Protein AF-A0AB39VD12-F1 (afdb_monomer)

Structure (mmCIF, N/CA/C/O backbone):
data_AF-A0AB39VD12-F1
#
_entry.id   AF-A0AB39VD12-F1
#
loop_
_atom_site.group_PDB
_atom_site.id
_atom_site.type_symbol
_atom_site.label_atom_id
_atom_site.label_alt_id
_atom_site.label_comp_id
_atom_site.label_asym_id
_atom_site.label_entity_id
_atom_site.label_seq_id
_atom_site.pdbx_PDB_ins_code
_atom_site.Cartn_x
_atom_site.Cartn_y
_atom_site.Cartn_z
_atom_site.occupancy
_atom_site.B_iso_or_equiv
_atom_site.auth_seq_id
_atom_site.auth_comp_id
_atom_site.auth_asym_id
_atom_site.auth_atom_id
_atom_site.pdbx_PDB_model_num
ATOM 1 N N . MET A 1 1 ? -9.844 -15.282 -63.131 1.00 38.62 1 MET A N 1
ATOM 2 C CA . MET A 1 1 ? -8.919 -15.654 -62.043 1.00 38.62 1 MET A CA 1
ATOM 3 C C . MET A 1 1 ? -9.365 -14.880 -60.821 1.00 38.62 1 MET A C 1
ATOM 5 O O . MET A 1 1 ? -9.361 -13.660 -60.870 1.00 38.62 1 MET A O 1
ATOM 9 N N . ALA A 1 2 ? -9.902 -15.576 -59.823 1.00 33.19 2 ALA A N 1
ATOM 10 C CA . ALA A 1 2 ? -10.322 -14.977 -58.565 1.00 33.19 2 ALA A CA 1
ATOM 11 C C . ALA A 1 2 ? -9.137 -15.067 -57.601 1.00 33.19 2 ALA A C 1
ATOM 13 O O . ALA A 1 2 ? -8.755 -16.172 -57.220 1.00 33.19 2 ALA A O 1
ATOM 14 N N . GLU A 1 3 ? -8.534 -13.931 -57.256 1.00 33.41 3 GLU A N 1
ATOM 15 C CA . GLU A 1 3 ? -7.591 -13.875 -56.143 1.00 33.41 3 GLU A CA 1
ATOM 16 C C . GLU A 1 3 ? -8.375 -13.691 -54.848 1.00 33.41 3 GLU A C 1
ATOM 18 O O . GLU A 1 3 ? -9.078 -12.710 -54.617 1.00 33.41 3 GLU A O 1
ATOM 23 N N . ASN A 1 4 ? -8.292 -14.744 -54.050 1.00 37.44 4 ASN A N 1
ATOM 24 C CA . ASN A 1 4 ? -8.897 -14.911 -52.752 1.00 37.44 4 ASN A CA 1
ATOM 25 C C . ASN A 1 4 ? -7.960 -14.278 -51.715 1.00 37.44 4 ASN A C 1
ATOM 27 O O . ASN A 1 4 ? -7.088 -14.958 -51.177 1.00 37.44 4 ASN A O 1
ATOM 31 N N . THR A 1 5 ? -8.091 -12.978 -51.447 1.00 35.16 5 THR A N 1
ATOM 32 C CA . THR A 1 5 ? -7.390 -12.341 -50.323 1.00 35.16 5 THR A CA 1
ATOM 33 C C . THR A 1 5 ? -8.173 -12.633 -49.049 1.00 35.16 5 THR A C 1
ATOM 35 O O . THR A 1 5 ? -9.037 -11.867 -48.620 1.00 35.16 5 THR A O 1
ATOM 38 N N . GLN A 1 6 ? -7.911 -13.803 -48.463 1.00 39.09 6 GLN A N 1
ATOM 39 C CA . GLN A 1 6 ? -8.402 -14.127 -47.134 1.00 39.09 6 GLN A CA 1
ATOM 40 C C . GLN A 1 6 ? -7.802 -13.162 -46.111 1.00 39.09 6 GLN A C 1
ATOM 42 O O . GLN A 1 6 ? -6.607 -13.130 -45.839 1.00 39.09 6 GLN A O 1
ATOM 47 N N . ASN A 1 7 ? -8.722 -12.384 -45.566 1.00 43.03 7 ASN A N 1
ATOM 48 C CA . ASN A 1 7 ? -8.685 -11.635 -44.332 1.00 43.03 7 ASN A CA 1
ATOM 49 C C . ASN A 1 7 ? -7.961 -12.403 -43.203 1.00 43.03 7 ASN A C 1
ATOM 51 O O . ASN A 1 7 ? -8.516 -13.347 -42.643 1.00 43.03 7 ASN A O 1
ATOM 55 N N . SER A 1 8 ? -6.754 -11.974 -42.831 1.00 33.47 8 SER A N 1
ATOM 56 C CA . SER A 1 8 ? -6.145 -12.312 -41.541 1.00 33.47 8 SER A CA 1
ATOM 57 C C . SER A 1 8 ? -6.193 -11.081 -40.636 1.00 33.47 8 SER A C 1
ATOM 59 O O . SER A 1 8 ? -5.171 -10.461 -40.339 1.00 33.47 8 SER A O 1
ATOM 61 N N . ASN A 1 9 ? -7.398 -10.704 -40.206 1.00 34.97 9 ASN A N 1
ATOM 62 C CA . ASN A 1 9 ? -7.563 -9.848 -39.034 1.00 34.97 9 ASN A CA 1
ATOM 63 C C . ASN A 1 9 ? -7.097 -10.641 -37.806 1.00 34.97 9 ASN A C 1
ATOM 65 O O . ASN A 1 9 ? -7.898 -11.250 -37.096 1.00 34.97 9 ASN A O 1
ATOM 69 N N . ASN A 1 10 ? -5.786 -10.665 -37.568 1.00 33.28 10 ASN A N 1
ATOM 70 C CA . ASN A 1 10 ? -5.260 -11.077 -36.279 1.00 33.28 10 ASN A CA 1
ATOM 71 C C . ASN A 1 10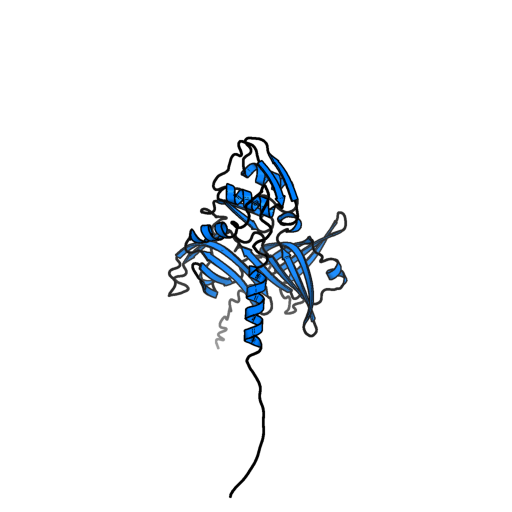 ? -5.698 -10.019 -35.263 1.00 33.28 10 ASN A C 1
ATOM 73 O O . ASN A 1 10 ? -5.188 -8.900 -35.253 1.00 33.28 10 ASN A O 1
ATOM 77 N N . TYR A 1 11 ? -6.661 -10.368 -34.414 1.00 32.25 11 TYR A N 1
ATOM 78 C CA . TYR A 1 11 ? -7.006 -9.583 -33.235 1.00 32.25 11 TYR A CA 1
ATOM 79 C C . TYR A 1 11 ? -5.859 -9.683 -32.220 1.00 32.25 11 TYR A C 1
ATOM 81 O O . TYR A 1 11 ? -5.918 -10.463 -31.272 1.00 32.25 11 TYR A O 1
ATOM 89 N N . TYR A 1 12 ? -4.794 -8.909 -32.410 1.00 36.69 12 TYR A N 1
ATOM 90 C CA . TYR A 1 12 ? -3.856 -8.634 -31.328 1.00 36.69 12 TYR A CA 1
ATOM 91 C C . TYR A 1 12 ? -4.462 -7.520 -30.478 1.00 36.69 12 TYR A C 1
ATOM 93 O O . TYR A 1 12 ? -4.370 -6.346 -30.825 1.00 36.69 12 TYR A O 1
ATOM 101 N N . ILE A 1 13 ? -5.099 -7.870 -29.360 1.00 42.62 13 ILE A N 1
ATOM 102 C CA . ILE A 1 13 ? -5.248 -6.894 -28.279 1.00 42.62 13 ILE A CA 1
ATOM 103 C C . ILE A 1 13 ? -3.855 -6.774 -27.659 1.00 42.62 13 ILE A C 1
ATOM 105 O O . ILE A 1 13 ? -3.465 -7.585 -26.817 1.00 42.62 13 ILE A O 1
ATOM 109 N N . LEU A 1 14 ? -3.072 -5.812 -28.146 1.00 48.00 14 LEU A N 1
ATOM 110 C CA . LEU A 1 14 ? -1.851 -5.376 -27.483 1.00 48.00 14 LEU A CA 1
ATOM 111 C C . LEU A 1 14 ? -2.281 -4.667 -26.199 1.00 48.00 14 LEU A C 1
ATOM 113 O O . LEU A 1 14 ? -2.662 -3.501 -26.203 1.00 48.00 14 LEU A O 1
ATOM 117 N N . TRP A 1 15 ? -2.296 -5.416 -25.098 1.00 64.94 15 TRP A N 1
ATOM 118 C CA . TRP A 1 15 ? -2.366 -4.841 -23.762 1.00 64.94 15 TRP A CA 1
ATOM 119 C C . TRP A 1 15 ? -1.024 -4.178 -23.475 1.00 64.94 15 TRP A C 1
ATOM 121 O O . TRP A 1 15 ? -0.127 -4.774 -22.870 1.00 64.94 15 TRP A O 1
ATOM 131 N N . ASP A 1 16 ? -0.865 -2.961 -23.974 1.00 80.75 16 ASP A N 1
ATOM 132 C CA . ASP A 1 16 ? 0.362 -2.195 -23.839 1.00 80.75 16 ASP A CA 1
ATOM 133 C C . ASP A 1 16 ? 0.540 -1.826 -22.364 1.00 80.75 16 ASP A C 1
ATOM 135 O O . ASP A 1 16 ? -0.113 -0.938 -21.814 1.00 80.75 16 ASP A O 1
ATOM 139 N N . ARG A 1 17 ? 1.388 -2.607 -21.682 1.00 87.19 17 ARG A N 1
ATOM 140 C CA . ARG A 1 17 ? 1.680 -2.435 -20.254 1.00 87.19 17 ARG A CA 1
ATOM 141 C C . ARG A 1 17 ? 2.164 -1.009 -20.022 1.00 87.19 17 ARG A C 1
ATOM 143 O O . ARG A 1 17 ? 3.090 -0.553 -20.692 1.00 87.19 17 ARG A O 1
ATOM 150 N N . TYR A 1 18 ? 1.600 -0.355 -19.025 1.00 89.75 18 TYR A N 1
ATOM 151 C CA . TYR A 1 18 ? 1.967 0.988 -18.620 1.00 89.75 18 TYR A CA 1
ATOM 152 C C . TYR A 1 18 ? 2.379 0.973 -17.157 1.00 89.75 18 TYR A C 1
ATOM 154 O O . TYR A 1 18 ? 1.699 0.366 -16.327 1.00 89.75 18 TYR A O 1
ATOM 162 N N . ALA A 1 19 ? 3.448 1.693 -16.834 1.00 93.31 19 ALA A N 1
ATOM 163 C CA . ALA A 1 19 ? 3.699 2.097 -15.464 1.00 93.31 19 ALA A CA 1
ATOM 164 C C . ALA A 1 19 ? 4.356 3.468 -15.410 1.00 93.31 19 ALA A C 1
ATOM 166 O O . ALA A 1 19 ? 5.070 3.875 -16.329 1.00 93.31 19 ALA A O 1
ATOM 167 N N . LYS A 1 20 ? 4.132 4.141 -14.289 1.00 95.06 20 LYS A N 1
ATOM 168 C CA . LYS A 1 20 ? 4.711 5.428 -13.951 1.00 95.06 20 LYS A CA 1
ATOM 169 C C . LYS A 1 20 ? 5.071 5.451 -12.474 1.00 95.06 20 LYS A C 1
ATOM 171 O O . LYS A 1 20 ? 4.256 5.102 -11.621 1.00 95.06 20 LYS A O 1
ATOM 176 N N . VAL A 1 21 ? 6.298 5.859 -12.175 1.00 97.19 21 VAL A N 1
ATOM 177 C CA . VAL A 1 21 ? 6.777 6.114 -10.817 1.00 97.19 21 VAL A CA 1
ATOM 178 C C . VAL A 1 21 ? 7.111 7.592 -10.709 1.00 97.19 21 VAL A C 1
ATOM 180 O O . VAL A 1 21 ? 8.034 8.066 -11.368 1.00 97.19 21 VAL A O 1
ATOM 183 N N . THR A 1 22 ? 6.388 8.301 -9.849 1.00 97.88 22 THR A N 1
ATOM 184 C CA . THR A 1 22 ? 6.609 9.726 -9.588 1.00 97.88 22 THR A CA 1
ATOM 185 C C . THR A 1 22 ? 7.170 9.905 -8.182 1.00 97.88 22 THR A C 1
ATOM 187 O O . THR A 1 22 ? 6.534 9.537 -7.190 1.00 97.88 22 THR A O 1
ATOM 190 N N . PHE A 1 23 ? 8.360 10.499 -8.093 1.00 97.69 23 PHE A N 1
ATOM 191 C CA . PHE A 1 23 ? 8.992 10.913 -6.843 1.00 97.69 23 PHE A CA 1
ATOM 192 C C . PHE A 1 23 ? 8.788 12.410 -6.628 1.00 97.69 23 PHE A C 1
ATOM 194 O O . PHE A 1 23 ? 9.177 13.210 -7.476 1.00 97.69 23 PHE A O 1
ATOM 201 N N . LYS A 1 24 ? 8.224 12.802 -5.483 1.00 96.62 24 LYS A N 1
ATOM 202 C CA . LYS A 1 24 ? 7.951 14.210 -5.158 1.00 96.62 24 LYS A CA 1
ATOM 203 C C . LYS A 1 24 ? 9.013 14.751 -4.210 1.00 96.62 24 LYS A C 1
ATOM 205 O O . LYS A 1 24 ? 8.993 14.491 -3.003 1.00 96.62 24 LYS A O 1
ATOM 210 N N . VAL A 1 25 ? 9.968 15.484 -4.768 1.00 94.69 25 VAL A N 1
ATOM 211 C CA . VAL A 1 25 ? 11.120 16.039 -4.058 1.00 94.69 25 VAL A CA 1
ATOM 212 C C . VAL A 1 25 ? 10.794 17.465 -3.631 1.00 94.69 25 VAL A C 1
ATOM 214 O O . VAL A 1 25 ? 10.581 18.348 -4.455 1.00 94.69 25 VAL A O 1
ATOM 217 N N . LYS A 1 26 ? 10.757 17.709 -2.319 1.00 89.69 26 LYS A N 1
ATOM 218 C CA . LYS A 1 26 ? 10.542 19.060 -1.786 1.00 89.69 26 LYS A CA 1
ATOM 219 C C . LYS A 1 26 ? 11.824 19.883 -1.900 1.00 89.69 26 LYS A C 1
ATOM 221 O O . LYS A 1 26 ? 12.862 19.470 -1.380 1.00 89.69 26 LYS A O 1
ATOM 226 N N . ASN A 1 27 ? 11.729 21.059 -2.511 1.00 84.69 27 ASN A N 1
ATOM 227 C CA . ASN A 1 27 ? 12.793 22.054 -2.592 1.00 84.69 27 ASN A CA 1
ATOM 228 C C . ASN A 1 27 ? 12.284 23.387 -2.020 1.00 84.69 27 ASN A C 1
ATOM 230 O O . ASN A 1 27 ? 11.698 24.213 -2.716 1.00 84.69 27 ASN A O 1
ATOM 234 N N . GLY A 1 28 ? 12.432 23.565 -0.705 1.00 83.44 28 GLY A N 1
ATOM 235 C CA . GLY A 1 28 ? 11.800 24.680 0.002 1.00 83.44 28 GLY A CA 1
ATOM 236 C C . GLY A 1 28 ? 10.272 24.568 -0.033 1.00 83.44 28 GLY A C 1
ATOM 237 O O . GLY A 1 28 ? 9.717 23.588 0.465 1.00 83.44 28 GLY A O 1
ATOM 238 N N . SER A 1 29 ? 9.599 25.576 -0.596 1.00 82.38 29 SER A N 1
ATOM 239 C CA . SER A 1 29 ? 8.142 25.589 -0.803 1.00 82.38 29 SER A CA 1
ATOM 240 C C . SER A 1 29 ? 7.694 24.898 -2.093 1.00 82.38 29 SER A C 1
ATOM 242 O O . SER A 1 29 ? 6.506 24.623 -2.245 1.00 82.38 29 SER A O 1
ATOM 244 N N . GLU A 1 30 ? 8.613 24.629 -3.019 1.00 88.19 30 GLU A N 1
ATOM 245 C CA . GLU A 1 30 ? 8.309 24.003 -4.304 1.00 88.19 30 GLU A CA 1
ATOM 246 C C . GLU A 1 30 ? 8.432 22.480 -4.216 1.00 88.19 30 GLU A C 1
ATOM 248 O O . GLU A 1 30 ? 9.161 21.928 -3.386 1.00 88.19 30 GLU A O 1
ATOM 253 N N . THR A 1 31 ? 7.689 21.785 -5.074 1.00 91.69 31 THR A N 1
ATOM 254 C CA . THR A 1 31 ? 7.785 20.332 -5.233 1.00 91.69 31 THR A CA 1
ATOM 255 C C . THR A 1 31 ? 8.214 20.041 -6.662 1.00 91.69 31 THR A C 1
ATOM 257 O O . THR A 1 31 ? 7.491 20.359 -7.599 1.00 91.69 31 THR A O 1
ATOM 260 N N . GLU A 1 32 ? 9.398 19.456 -6.809 1.00 94.25 32 GLU A N 1
ATOM 261 C CA . GLU A 1 32 ? 9.901 18.913 -8.068 1.00 94.25 32 GLU A CA 1
ATOM 262 C C . GLU A 1 32 ? 9.406 17.468 -8.207 1.00 94.25 32 GLU A C 1
ATOM 264 O O . GLU A 1 32 ? 9.517 16.677 -7.264 1.00 94.25 32 GLU A O 1
ATOM 269 N N . GLU A 1 33 ? 8.865 17.111 -9.370 1.00 95.56 33 GLU A N 1
ATOM 270 C CA . GLU A 1 33 ? 8.446 15.743 -9.676 1.00 95.56 33 GLU A CA 1
ATOM 271 C C . GLU A 1 33 ? 9.474 15.081 -10.596 1.00 95.56 33 GLU A C 1
ATOM 273 O O . GLU A 1 33 ? 9.762 15.567 -11.687 1.00 95.56 33 GLU A O 1
ATOM 278 N N . ILE A 1 34 ? 10.053 13.972 -10.132 1.00 94.50 34 ILE A N 1
ATOM 279 C CA . ILE A 1 34 ? 10.936 13.122 -10.934 1.00 94.50 34 ILE A CA 1
ATOM 280 C C . ILE A 1 34 ? 10.121 11.914 -11.368 1.00 94.50 34 ILE A C 1
ATOM 282 O O . ILE A 1 34 ? 9.701 11.117 -10.525 1.00 94.50 34 ILE A O 1
ATOM 286 N N . GLU A 1 35 ? 9.916 11.777 -12.673 1.00 94.50 35 GLU A N 1
ATOM 287 C CA . GLU A 1 35 ? 9.037 10.762 -13.243 1.00 94.50 35 GLU A CA 1
ATOM 288 C C . GLU A 1 35 ? 9.822 9.734 -14.053 1.00 94.50 35 GLU A C 1
ATOM 290 O O . GLU A 1 35 ? 10.657 10.072 -14.891 1.00 94.50 35 GLU A O 1
ATOM 295 N N . PHE A 1 36 ? 9.527 8.463 -13.802 1.00 92.69 36 PHE A N 1
ATOM 296 C CA . PHE A 1 36 ? 9.936 7.347 -14.641 1.00 92.69 36 PHE A CA 1
ATOM 297 C C . PHE A 1 36 ? 8.672 6.748 -15.226 1.00 92.69 36 PHE A C 1
ATOM 299 O O . PHE A 1 36 ? 7.871 6.167 -14.496 1.00 92.69 36 PHE A O 1
ATOM 306 N N . GLU A 1 37 ? 8.470 6.929 -16.523 1.00 91.06 37 GLU A N 1
ATOM 307 C CA . GLU A 1 37 ? 7.249 6.531 -17.212 1.00 91.06 37 GLU A CA 1
ATOM 308 C C . GLU A 1 37 ? 7.589 5.636 -18.397 1.00 91.06 37 GLU A C 1
ATOM 310 O O . GLU A 1 37 ? 8.469 5.953 -19.200 1.00 91.06 37 GLU A O 1
ATOM 315 N N . ARG A 1 38 ? 6.882 4.511 -18.497 1.00 83.88 38 ARG A N 1
ATOM 316 C CA . ARG A 1 38 ? 6.967 3.600 -19.633 1.00 83.88 38 ARG A CA 1
ATOM 317 C C . ARG A 1 38 ? 5.878 3.966 -20.633 1.00 83.88 38 ARG A C 1
ATOM 319 O O . ARG A 1 38 ? 4.701 3.718 -20.377 1.00 83.88 38 ARG A O 1
ATOM 326 N N . PHE A 1 39 ? 6.274 4.569 -21.749 1.00 71.62 39 PHE A N 1
ATOM 327 C CA . PHE A 1 39 ? 5.371 4.993 -22.820 1.00 71.62 39 PHE A CA 1
ATOM 328 C C . PHE A 1 39 ? 5.239 3.931 -23.921 1.00 71.62 39 PHE A C 1
ATOM 330 O O . PHE A 1 39 ? 6.015 2.977 -23.990 1.00 71.62 39 PHE A O 1
ATOM 337 N N . GLN A 1 40 ? 4.213 4.084 -24.763 1.00 63.88 40 GLN A N 1
ATOM 338 C CA . GLN A 1 40 ? 3.977 3.212 -25.912 1.00 63.88 40 GLN A CA 1
ATOM 339 C C . GLN A 1 40 ? 5.135 3.328 -26.913 1.00 63.88 40 GLN A C 1
ATOM 341 O O . GLN A 1 40 ? 5.629 4.422 -27.180 1.00 63.88 40 GLN A O 1
ATOM 346 N N . VAL A 1 41 ? 5.559 2.196 -27.474 1.00 64.38 41 VAL A N 1
ATOM 347 C CA . VAL A 1 41 ? 6.619 2.155 -28.487 1.00 64.38 41 VAL A CA 1
ATOM 348 C C . VAL A 1 41 ? 6.105 2.798 -29.776 1.00 64.38 41 VAL A C 1
ATOM 350 O O . VAL A 1 41 ? 5.261 2.226 -30.464 1.00 64.38 41 VAL A O 1
ATOM 353 N N . GLU A 1 42 ? 6.635 3.966 -30.138 1.00 58.31 42 GLU A N 1
ATOM 354 C CA . GLU A 1 42 ? 6.369 4.590 -31.436 1.00 58.31 42 GLU A CA 1
ATOM 355 C C . GLU A 1 42 ? 7.393 4.110 -32.472 1.00 58.31 42 GLU A C 1
ATOM 357 O O . GLU A 1 42 ? 8.600 4.103 -32.231 1.00 58.31 42 GLU A O 1
ATOM 362 N N . ASN A 1 43 ? 6.920 3.689 -33.651 1.00 62.03 43 ASN A N 1
ATOM 363 C CA . ASN A 1 43 ? 7.765 3.263 -34.779 1.00 62.03 43 ASN A CA 1
ATOM 364 C C . ASN A 1 43 ? 8.789 2.152 -34.451 1.00 62.03 43 ASN A C 1
ATOM 366 O O . ASN A 1 43 ? 9.824 2.045 -35.106 1.00 62.03 43 ASN A O 1
ATOM 370 N N . GLY A 1 44 ? 8.511 1.318 -33.444 1.00 61.69 44 GLY A N 1
ATOM 371 C CA . GLY A 1 44 ? 9.390 0.216 -33.037 1.00 61.69 44 GLY A CA 1
ATOM 372 C C . GLY A 1 44 ? 10.609 0.625 -32.200 1.00 61.69 44 GLY A C 1
ATOM 373 O O . GLY A 1 44 ? 11.430 -0.238 -31.896 1.00 61.69 44 GLY A O 1
ATOM 374 N N . VAL A 1 45 ? 10.738 1.900 -31.813 1.00 60.53 45 VAL A N 1
ATOM 375 C CA . VAL A 1 45 ? 11.835 2.384 -30.963 1.00 60.53 45 VAL A CA 1
ATOM 376 C C . VAL A 1 45 ? 11.322 2.616 -29.543 1.00 60.53 45 VAL A C 1
ATOM 378 O O . VAL A 1 45 ? 10.557 3.543 -29.290 1.00 60.53 45 VAL A O 1
ATOM 381 N N . ASP A 1 46 ? 11.756 1.775 -28.604 1.00 66.75 46 ASP A N 1
ATOM 382 C CA . ASP A 1 46 ? 11.504 1.975 -27.174 1.00 66.75 46 ASP A CA 1
ATOM 383 C C . ASP A 1 46 ? 12.635 2.827 -26.582 1.00 66.75 46 ASP A C 1
ATOM 385 O O . ASP A 1 46 ? 13.787 2.399 -26.533 1.00 66.75 46 ASP A O 1
ATOM 389 N N . SER A 1 47 ? 12.318 4.064 -26.193 1.00 66.56 47 SER A N 1
ATOM 390 C CA . SER A 1 47 ? 13.253 4.972 -25.505 1.00 66.56 47 SER A CA 1
ATOM 391 C C . SER A 1 47 ? 12.889 5.172 -24.032 1.00 66.56 47 SER A C 1
ATOM 393 O O . SER A 1 47 ? 13.401 6.091 -23.390 1.00 66.56 47 SER A O 1
ATOM 395 N N . SER A 1 48 ? 11.962 4.369 -23.505 1.00 68.62 48 SER A N 1
ATOM 396 C CA . SER A 1 48 ? 11.520 4.494 -22.123 1.00 68.62 48 SER A CA 1
ATOM 397 C C . SER A 1 48 ? 12.574 3.951 -21.150 1.00 68.62 48 SER A C 1
ATOM 399 O O . SER A 1 48 ? 13.359 3.066 -21.501 1.00 68.62 48 SER A O 1
ATOM 401 N N . PRO A 1 49 ? 12.658 4.496 -19.925 1.00 74.06 49 PRO A N 1
ATOM 402 C CA . PRO A 1 49 ? 13.547 3.946 -18.916 1.00 74.06 49 PRO A CA 1
ATOM 403 C C . PRO A 1 49 ? 13.122 2.518 -18.556 1.00 74.06 49 PRO A C 1
ATOM 405 O O . PRO A 1 49 ? 11.957 2.261 -18.257 1.00 74.06 49 PRO A O 1
ATOM 408 N N . ASP A 1 50 ? 14.087 1.602 -18.501 1.00 78.56 50 ASP A N 1
ATOM 409 C CA . ASP A 1 50 ? 13.871 0.272 -17.937 1.00 78.56 50 ASP A CA 1
ATOM 410 C C . ASP A 1 50 ? 13.743 0.375 -16.411 1.00 78.56 50 ASP A C 1
ATOM 412 O O . ASP A 1 50 ? 14.690 0.755 -15.710 1.00 78.56 50 ASP A O 1
ATOM 416 N N . PHE A 1 51 ? 12.582 -0.000 -15.879 1.00 88.88 51 PHE A N 1
ATOM 417 C CA . PHE A 1 51 ? 12.382 -0.167 -14.444 1.00 88.88 51 PHE A CA 1
ATOM 418 C C . PHE A 1 51 ? 11.413 -1.307 -14.134 1.00 88.88 51 PHE A C 1
ATOM 420 O O . PHE A 1 51 ? 10.602 -1.720 -14.963 1.00 88.88 51 PHE A O 1
ATOM 427 N N . GLU A 1 52 ? 11.518 -1.822 -12.915 1.00 93.94 52 GLU A N 1
ATOM 428 C CA . GLU A 1 52 ? 10.673 -2.902 -12.411 1.00 93.94 52 GLU A CA 1
ATOM 429 C C . GLU A 1 52 ? 9.946 -2.430 -11.159 1.00 93.94 52 GLU A C 1
ATOM 431 O O . GLU A 1 52 ? 10.515 -1.712 -10.331 1.00 93.94 52 GLU A O 1
ATOM 436 N N . ILE A 1 53 ? 8.695 -2.854 -11.014 1.00 96.69 53 ILE A N 1
ATOM 437 C CA . ILE A 1 53 ? 7.869 -2.562 -9.847 1.00 96.69 53 ILE A CA 1
ATOM 438 C C . ILE A 1 53 ? 7.393 -3.870 -9.234 1.00 96.69 53 ILE A C 1
ATOM 440 O O . ILE A 1 53 ? 6.848 -4.736 -9.919 1.00 96.69 53 ILE A O 1
ATOM 444 N N . GLU A 1 54 ? 7.512 -3.948 -7.918 1.00 97.62 54 GLU A N 1
ATOM 445 C CA . GLU A 1 54 ? 6.791 -4.897 -7.083 1.00 97.62 54 GLU A CA 1
ATOM 446 C C . GLU A 1 54 ? 6.132 -4.124 -5.939 1.00 97.62 54 GLU A C 1
ATOM 448 O O . GLU A 1 54 ? 6.812 -3.402 -5.210 1.00 97.62 54 GLU A O 1
ATOM 453 N N . THR A 1 55 ? 4.819 -4.245 -5.772 1.00 97.25 55 THR A N 1
ATOM 454 C CA . THR A 1 55 ? 4.102 -3.670 -4.624 1.00 97.25 55 THR A CA 1
ATOM 455 C C . THR A 1 55 ? 3.365 -4.772 -3.892 1.00 97.25 55 THR A C 1
ATOM 457 O O . THR A 1 55 ? 2.807 -5.658 -4.524 1.00 97.25 55 THR A O 1
ATOM 460 N N . GLU A 1 56 ? 3.377 -4.737 -2.566 1.00 95.88 56 GLU A N 1
ATOM 461 C CA . GLU A 1 56 ? 2.744 -5.725 -1.693 1.00 95.88 56 GLU A CA 1
ATOM 462 C C . GLU A 1 56 ? 1.642 -5.038 -0.879 1.00 95.88 56 GLU A C 1
ATOM 464 O O . GLU A 1 56 ? 1.845 -3.928 -0.378 1.00 95.88 56 GLU A O 1
ATOM 469 N N . PHE A 1 57 ? 0.497 -5.700 -0.722 1.00 93.62 57 PHE A N 1
ATOM 470 C CA . PHE A 1 57 ? -0.622 -5.235 0.097 1.00 93.62 57 PHE A CA 1
ATOM 471 C C . PHE A 1 57 ? -1.139 -6.332 1.028 1.00 93.62 57 PHE A C 1
ATOM 473 O O . PHE A 1 57 ? -1.104 -7.513 0.681 1.00 93.62 57 PHE A O 1
ATOM 480 N N . ASP A 1 58 ? -1.605 -5.954 2.222 1.00 90.56 58 ASP A N 1
ATOM 481 C CA . ASP A 1 58 ? -1.983 -6.905 3.275 1.00 90.56 58 ASP A CA 1
ATOM 482 C C . ASP A 1 58 ? -2.921 -6.257 4.319 1.00 90.56 58 ASP A C 1
ATOM 484 O O . ASP A 1 58 ? -2.681 -5.144 4.781 1.00 90.56 58 ASP A O 1
ATOM 488 N N . ILE A 1 59 ? -3.983 -6.958 4.735 1.00 87.62 59 ILE A N 1
ATOM 489 C CA . ILE A 1 59 ? -4.889 -6.510 5.814 1.00 87.62 59 ILE A CA 1
ATOM 490 C C . ILE A 1 59 ? -4.328 -6.727 7.237 1.00 87.62 59 ILE A C 1
ATOM 492 O O . ILE A 1 59 ? -4.892 -6.226 8.212 1.00 87.62 59 ILE A O 1
ATOM 496 N N . THR A 1 60 ? -3.279 -7.539 7.384 1.00 78.25 60 THR A N 1
ATOM 497 C CA . THR A 1 60 ? -2.669 -7.974 8.655 1.00 78.25 60 THR A CA 1
ATOM 498 C C . THR A 1 60 ? -1.370 -7.233 8.962 1.00 78.25 60 THR A C 1
ATOM 500 O O . THR A 1 60 ? -1.129 -6.835 10.110 1.00 78.25 60 THR A O 1
ATOM 503 N N . GLU A 1 61 ? -0.535 -7.029 7.943 1.00 66.81 61 GLU A N 1
ATOM 504 C CA . GLU A 1 61 ? 0.630 -6.158 8.010 1.00 66.81 61 GLU A CA 1
ATOM 505 C C . GLU A 1 61 ? 0.160 -4.714 7.917 1.00 66.81 61 GLU A C 1
ATOM 507 O O . GLU A 1 61 ? -0.716 -4.345 7.147 1.00 66.81 61 GLU A O 1
ATOM 512 N N . SER A 1 62 ? 0.727 -3.866 8.761 1.00 69.06 62 SER A N 1
ATOM 513 C CA . SER A 1 62 ? 0.163 -2.538 8.961 1.00 69.06 62 SER A CA 1
ATOM 514 C C . SER A 1 62 ? 0.824 -1.452 8.107 1.00 69.06 62 SER A C 1
ATOM 516 O O . SER A 1 62 ? 0.585 -0.266 8.320 1.00 69.06 62 SER A O 1
ATOM 518 N N . THR A 1 63 ? 1.687 -1.851 7.167 1.00 80.31 63 THR A N 1
ATOM 519 C CA . THR A 1 63 ? 2.302 -0.979 6.163 1.00 80.31 63 THR A CA 1
ATOM 520 C C . THR A 1 63 ? 2.594 -1.780 4.898 1.00 80.31 63 THR A C 1
ATOM 522 O O . THR A 1 63 ? 3.297 -2.787 4.952 1.00 80.31 63 THR A O 1
ATOM 525 N N . ASN A 1 64 ? 2.075 -1.308 3.770 1.00 92.44 64 ASN A N 1
ATOM 526 C CA . ASN A 1 64 ? 2.376 -1.870 2.459 1.00 92.44 64 ASN A CA 1
ATOM 527 C C . ASN A 1 64 ? 3.797 -1.460 2.044 1.00 92.44 64 ASN A C 1
ATOM 529 O O . ASN A 1 64 ? 4.280 -0.379 2.421 1.00 92.44 64 ASN A O 1
ATOM 533 N N . ILE A 1 65 ? 4.458 -2.320 1.271 1.00 95.00 65 ILE A N 1
ATOM 534 C CA . ILE A 1 65 ? 5.836 -2.137 0.802 1.00 95.00 65 ILE A CA 1
ATOM 535 C C . ILE A 1 65 ? 5.825 -2.080 -0.721 1.00 95.00 65 ILE A C 1
ATOM 537 O O . ILE A 1 65 ? 5.100 -2.826 -1.371 1.00 95.00 65 ILE A O 1
ATOM 541 N N . ALA A 1 66 ? 6.662 -1.218 -1.289 1.00 97.62 66 ALA A N 1
ATOM 542 C CA . ALA A 1 66 ? 6.974 -1.259 -2.710 1.00 97.62 66 ALA A CA 1
ATOM 543 C C . ALA A 1 66 ? 8.482 -1.345 -2.928 1.00 97.62 66 ALA A C 1
ATOM 545 O O . ALA A 1 66 ? 9.271 -0.744 -2.193 1.00 97.62 66 ALA A O 1
ATOM 546 N N . LYS A 1 67 ? 8.884 -2.081 -3.956 1.00 97.94 67 LYS A N 1
ATOM 547 C CA . LYS A 1 67 ? 10.248 -2.148 -4.466 1.00 97.94 67 LYS A CA 1
ATOM 548 C C . LYS A 1 67 ? 10.216 -1.636 -5.897 1.00 97.94 67 LYS A C 1
ATOM 550 O O . LYS A 1 67 ? 9.463 -2.145 -6.722 1.00 97.94 67 LYS A O 1
ATOM 555 N N . VAL A 1 68 ? 11.030 -0.626 -6.168 1.00 97.50 68 VAL A N 1
ATOM 556 C CA . VAL A 1 68 ? 11.250 -0.105 -7.516 1.00 97.50 68 VAL A CA 1
ATOM 557 C C . VAL A 1 68 ? 12.709 -0.337 -7.867 1.00 97.50 68 VAL A C 1
ATOM 559 O O . VAL A 1 68 ? 13.600 0.047 -7.106 1.00 97.50 68 VAL A O 1
ATOM 562 N N . VAL A 1 69 ? 12.958 -0.983 -8.999 1.00 96.00 69 VAL A N 1
ATOM 563 C CA . VAL A 1 69 ? 14.303 -1.176 -9.543 1.00 96.00 69 VAL A CA 1
ATOM 564 C C . VAL A 1 69 ? 14.481 -0.233 -10.714 1.00 96.00 69 VAL A C 1
ATOM 566 O O . VAL A 1 69 ? 13.704 -0.304 -11.655 1.00 96.00 69 VAL A O 1
ATOM 569 N N . ILE A 1 70 ? 15.505 0.616 -10.677 1.00 93.62 70 ILE A N 1
ATOM 570 C CA . ILE A 1 70 ? 15.838 1.536 -11.771 1.00 93.62 70 ILE A CA 1
ATOM 571 C C . ILE A 1 70 ? 17.303 1.350 -12.151 1.00 93.62 70 ILE A C 1
ATOM 573 O O . ILE A 1 70 ? 18.160 1.175 -11.281 1.00 93.62 70 ILE A O 1
ATOM 577 N N . TYR A 1 71 ? 17.604 1.398 -13.444 1.00 91.38 71 TYR A N 1
ATOM 578 C CA . TYR A 1 71 ? 18.962 1.254 -13.958 1.00 91.38 71 TYR A CA 1
ATOM 579 C C . TYR A 1 71 ? 19.581 2.612 -14.293 1.00 91.38 71 TYR A C 1
ATOM 581 O O . TYR A 1 71 ? 18.901 3.540 -14.718 1.00 91.38 71 TYR A O 1
ATOM 589 N N . ASN A 1 72 ? 20.896 2.717 -14.098 1.00 90.50 72 ASN A N 1
ATOM 590 C CA . ASN A 1 72 ? 21.737 3.808 -14.592 1.00 90.50 72 ASN A CA 1
ATOM 591 C C . ASN A 1 72 ? 21.312 5.223 -14.138 1.00 90.50 72 ASN A C 1
ATOM 593 O O . ASN A 1 72 ? 21.476 6.193 -14.874 1.00 90.50 72 ASN A O 1
ATOM 597 N N . LEU A 1 73 ? 20.826 5.365 -12.895 1.00 92.19 73 LEU A N 1
ATOM 598 C CA . LEU A 1 73 ? 20.560 6.677 -12.288 1.00 92.19 73 LEU A CA 1
ATOM 599 C C . LEU A 1 73 ? 21.821 7.551 -12.230 1.00 92.19 73 LEU A C 1
ATOM 601 O O . LEU A 1 73 ? 22.900 7.087 -11.842 1.00 92.19 73 LEU A O 1
ATOM 605 N N . THR A 1 74 ? 21.653 8.842 -12.521 1.00 92.00 74 THR A N 1
ATOM 606 C CA . THR A 1 74 ? 22.717 9.843 -12.379 1.00 92.00 74 THR A CA 1
ATOM 607 C C . THR A 1 74 ? 22.993 10.163 -10.908 1.00 92.00 74 THR A C 1
ATOM 609 O O . THR A 1 74 ? 22.126 10.026 -10.039 1.00 92.00 74 THR A O 1
ATOM 612 N N . ASP A 1 75 ? 24.196 10.659 -10.612 1.00 92.00 75 ASP A N 1
ATOM 613 C CA . ASP A 1 75 ? 24.568 11.063 -9.250 1.00 92.00 75 ASP A CA 1
ATOM 614 C C . ASP A 1 75 ? 23.674 12.179 -8.688 1.00 92.00 75 ASP A C 1
ATOM 616 O O . ASP A 1 75 ? 23.473 12.261 -7.475 1.00 92.00 75 ASP A O 1
ATOM 620 N N . GLU A 1 76 ? 23.116 13.033 -9.549 1.00 92.81 76 GLU A N 1
ATOM 621 C CA . GLU A 1 76 ? 22.151 14.052 -9.142 1.00 92.81 76 GLU A CA 1
ATOM 622 C C . GLU A 1 76 ? 20.834 13.420 -8.676 1.00 92.81 76 GLU A C 1
ATOM 624 O O . GLU A 1 76 ? 20.359 13.731 -7.582 1.00 92.81 76 GLU A O 1
ATOM 629 N N . MET A 1 77 ? 20.285 12.473 -9.444 1.00 92.25 77 MET A N 1
ATOM 630 C CA . MET A 1 77 ? 19.051 11.773 -9.075 1.00 92.25 77 MET A CA 1
ATOM 631 C C . MET A 1 77 ? 19.226 10.999 -7.769 1.00 92.25 77 MET A C 1
ATOM 633 O O . MET A 1 77 ? 18.393 11.110 -6.874 1.00 92.25 77 MET A O 1
ATOM 637 N N . ILE A 1 78 ? 20.350 10.298 -7.592 1.00 93.00 78 ILE A N 1
ATOM 638 C CA . ILE A 1 78 ? 20.659 9.579 -6.343 1.00 93.00 78 ILE A CA 1
ATOM 639 C C . ILE A 1 78 ? 20.658 10.536 -5.139 1.00 93.00 78 ILE A C 1
ATOM 641 O O . ILE A 1 78 ? 20.173 10.187 -4.063 1.00 93.00 78 ILE A O 1
ATOM 645 N N . LYS A 1 79 ? 21.172 11.763 -5.300 1.00 93.56 79 LYS A N 1
ATOM 646 C CA . LYS A 1 79 ? 21.166 12.782 -4.236 1.00 93.56 79 LYS A CA 1
ATOM 647 C C . LYS A 1 79 ? 19.766 13.319 -3.928 1.00 93.56 79 LYS A C 1
ATOM 649 O O . LYS A 1 79 ? 19.561 13.777 -2.799 1.00 93.56 79 LYS A O 1
ATOM 654 N N . LYS A 1 80 ? 18.839 13.297 -4.890 1.00 95.25 80 LYS A N 1
ATOM 655 C CA . LYS A 1 80 ? 17.442 13.724 -4.711 1.00 95.25 80 LYS A CA 1
ATOM 656 C C . LYS A 1 80 ? 16.576 12.614 -4.097 1.00 95.25 80 LYS A C 1
ATOM 658 O O . LYS A 1 80 ? 15.791 12.890 -3.195 1.00 95.25 80 LYS A O 1
ATOM 663 N N . LEU A 1 81 ? 16.772 11.358 -4.503 1.00 95.81 81 LEU A N 1
ATOM 664 C CA . LEU A 1 81 ? 15.999 10.188 -4.062 1.00 95.81 81 LEU A CA 1
ATOM 665 C C . LEU A 1 81 ? 16.433 9.678 -2.673 1.00 95.81 81 LEU A C 1
ATOM 667 O O . LEU A 1 81 ? 17.068 8.633 -2.523 1.00 95.81 81 LEU A O 1
ATOM 671 N N . LYS A 1 82 ? 16.094 10.440 -1.631 1.00 94.44 82 LYS A N 1
ATOM 672 C CA . LYS A 1 82 ? 16.438 10.158 -0.227 1.00 94.44 82 LYS A CA 1
ATOM 673 C C . LYS A 1 82 ? 15.252 9.621 0.574 1.00 94.44 82 LYS A C 1
ATOM 675 O O . LYS A 1 82 ? 14.098 9.767 0.181 1.00 94.44 82 LYS A O 1
ATOM 680 N N . LYS A 1 83 ? 15.541 9.047 1.749 1.00 96.00 83 LYS A N 1
ATOM 681 C CA . LYS A 1 83 ? 14.516 8.619 2.714 1.00 96.00 83 LYS A CA 1
ATOM 682 C C . LYS A 1 83 ? 13.521 9.756 2.995 1.00 96.00 83 LYS A C 1
ATOM 684 O O . LYS A 1 83 ? 13.936 10.884 3.250 1.00 96.00 83 LYS A O 1
ATOM 689 N N . GLY A 1 84 ? 12.227 9.441 2.973 1.00 95.44 84 GLY A N 1
ATOM 690 C CA . GLY A 1 84 ? 11.133 10.383 3.231 1.00 95.44 84 GLY A CA 1
ATOM 691 C C . GLY A 1 84 ? 10.566 11.091 1.995 1.00 95.44 84 GLY A C 1
ATOM 692 O O . GLY A 1 84 ? 9.492 11.682 2.105 1.00 95.44 84 GLY A O 1
ATOM 693 N N . VAL A 1 85 ? 11.231 11.009 0.833 1.00 97.06 85 VAL A N 1
ATOM 694 C CA . VAL A 1 85 ? 10.681 11.490 -0.450 1.00 97.06 85 VAL A CA 1
ATOM 695 C C . VAL A 1 85 ? 9.420 10.703 -0.782 1.00 97.06 85 VAL A C 1
ATOM 697 O O . VAL A 1 85 ? 9.427 9.476 -0.681 1.00 97.06 85 VAL A O 1
ATOM 700 N N . GLU A 1 86 ? 8.346 11.400 -1.149 1.00 97.12 86 GLU A N 1
ATOM 701 C CA . GLU A 1 86 ? 7.070 10.762 -1.474 1.00 97.12 86 GLU A CA 1
ATOM 702 C C . GLU A 1 86 ? 7.128 10.067 -2.831 1.00 97.12 86 GLU A C 1
ATOM 704 O O . GLU A 1 86 ? 7.767 10.554 -3.763 1.00 97.12 86 GLU A O 1
ATOM 709 N N . VAL A 1 87 ? 6.448 8.928 -2.925 1.00 98.06 87 VAL A N 1
ATOM 710 C CA . VAL A 1 87 ? 6.401 8.075 -4.114 1.00 98.06 87 VAL A CA 1
ATOM 711 C C . VAL A 1 87 ? 4.953 7.757 -4.438 1.00 98.06 87 VAL A C 1
ATOM 713 O O . VAL A 1 87 ? 4.195 7.345 -3.554 1.00 98.06 87 VAL A O 1
ATOM 716 N N . VAL A 1 88 ? 4.590 7.909 -5.707 1.00 98.19 88 VAL A N 1
ATOM 717 C CA . VAL A 1 88 ? 3.332 7.426 -6.279 1.00 98.19 88 VAL A CA 1
ATOM 718 C C . VAL A 1 88 ? 3.670 6.461 -7.405 1.00 98.19 88 VAL A C 1
ATOM 720 O O . VAL A 1 88 ? 4.529 6.762 -8.231 1.00 98.19 88 VAL A O 1
ATOM 723 N N . ILE A 1 89 ? 3.017 5.301 -7.411 1.00 98.06 89 ILE A N 1
ATOM 724 C CA . ILE A 1 89 ? 3.170 4.299 -8.464 1.00 98.06 89 ILE A CA 1
ATOM 725 C C . ILE A 1 89 ? 1.813 4.059 -9.111 1.00 98.06 89 ILE A C 1
ATOM 727 O O . ILE A 1 89 ? 0.852 3.654 -8.446 1.00 98.06 89 ILE A O 1
ATOM 731 N N . GLU A 1 90 ? 1.765 4.286 -10.414 1.00 97.19 90 GLU A N 1
ATOM 732 C CA . GLU A 1 90 ? 0.627 4.022 -11.281 1.00 97.19 90 GLU A CA 1
ATOM 733 C C . GLU A 1 90 ? 0.999 2.916 -12.255 1.00 97.19 90 GLU A C 1
ATOM 735 O O . GLU A 1 90 ? 2.108 2.901 -12.786 1.00 97.19 90 GLU A O 1
ATOM 740 N N . ALA A 1 91 ? 0.092 1.974 -12.485 1.00 95.31 91 ALA A N 1
ATOM 741 C CA . ALA A 1 91 ? 0.334 0.887 -13.420 1.00 95.31 91 ALA A CA 1
ATOM 742 C C . ALA A 1 91 ? -0.975 0.324 -13.973 1.00 95.31 91 ALA A C 1
ATOM 744 O O . ALA A 1 91 ? -2.049 0.516 -13.395 1.00 95.31 91 ALA A O 1
ATOM 745 N N . GLY A 1 92 ? -0.882 -0.350 -15.116 1.00 93.19 92 GLY A N 1
ATOM 746 C CA . GLY A 1 92 ? -2.037 -0.889 -15.819 1.00 93.19 92 GLY A CA 1
ATOM 747 C C . GLY A 1 92 ? -1.772 -1.116 -17.295 1.00 93.19 92 GLY A C 1
ATOM 748 O O . GLY A 1 92 ? -0.664 -1.486 -17.690 1.00 93.19 92 GLY A O 1
ATOM 749 N N . TYR A 1 93 ? -2.798 -0.876 -18.104 1.00 89.38 93 TYR A N 1
ATOM 750 C CA . TYR A 1 93 ? -2.725 -1.013 -19.553 1.00 89.38 93 TYR A CA 1
ATOM 751 C C . TYR A 1 93 ? -3.139 0.278 -20.250 1.00 89.38 93 TYR A C 1
ATOM 753 O O . TYR A 1 93 ? -4.147 0.897 -19.904 1.00 89.38 93 TYR A O 1
ATOM 761 N N . TRP A 1 94 ? -2.367 0.671 -21.253 1.00 86.50 94 TRP A N 1
ATOM 762 C CA . TRP A 1 94 ? -2.620 1.823 -22.104 1.00 86.50 94 TRP A CA 1
ATOM 763 C C . TRP A 1 94 ? -2.763 1.334 -23.539 1.00 86.50 94 TRP A C 1
ATOM 765 O O . TRP A 1 94 ? -1.770 1.203 -24.233 1.00 86.50 94 TRP A O 1
ATOM 775 N N . ASN A 1 95 ? -3.980 1.074 -24.007 1.00 77.06 95 ASN A N 1
ATOM 776 C CA . ASN A 1 95 ? -4.157 0.351 -25.269 1.00 77.06 95 ASN A CA 1
ATOM 777 C C . ASN A 1 95 ? -4.052 1.259 -26.511 1.00 77.06 95 ASN A C 1
ATOM 779 O O . ASN A 1 95 ? -3.396 0.901 -27.481 1.00 77.06 95 ASN A O 1
ATOM 783 N N . ASP A 1 96 ? -4.702 2.429 -26.518 1.00 70.00 96 ASP A N 1
ATOM 784 C CA . ASP A 1 96 ? -4.804 3.264 -27.735 1.00 70.00 96 ASP A CA 1
ATOM 785 C C . ASP A 1 96 ? -4.938 4.778 -27.458 1.00 70.00 96 ASP A C 1
ATOM 787 O O . ASP A 1 96 ? -5.611 5.516 -28.182 1.00 70.00 96 ASP A O 1
ATOM 791 N N . GLY A 1 97 ? -4.337 5.270 -26.368 1.00 67.94 97 GLY A N 1
ATOM 792 C CA . GLY A 1 97 ? -4.390 6.689 -25.977 1.00 67.94 97 GLY A CA 1
ATOM 793 C C . GLY A 1 97 ? -5.735 7.146 -25.402 1.00 67.94 97 GLY A C 1
ATOM 794 O O . GLY A 1 97 ? -5.754 8.053 -24.568 1.00 67.94 97 GLY A O 1
ATOM 795 N N . LYS A 1 98 ? -6.839 6.492 -25.783 1.00 73.75 98 LYS A N 1
ATOM 796 C CA . LYS A 1 98 ? -8.205 6.748 -25.300 1.00 73.75 98 LYS A CA 1
ATOM 797 C C . LYS A 1 98 ? -8.643 5.716 -24.265 1.00 73.75 98 LYS A C 1
ATOM 799 O O . LYS A 1 98 ? -9.222 6.085 -23.247 1.00 73.75 98 LYS A O 1
ATOM 804 N N . ASN A 1 99 ? -8.329 4.446 -24.498 1.00 74.94 99 ASN A N 1
ATOM 805 C CA . ASN A 1 99 ? -8.619 3.344 -23.594 1.00 74.94 99 ASN A CA 1
ATOM 806 C C . ASN A 1 99 ? -7.421 3.114 -22.671 1.00 74.94 99 ASN A C 1
ATOM 808 O O . ASN A 1 99 ? -6.408 2.527 -23.063 1.00 74.94 99 ASN A O 1
ATOM 812 N N . LYS A 1 100 ? -7.548 3.603 -21.436 1.00 85.19 100 LYS A N 1
ATOM 813 C CA . LYS A 1 100 ? -6.559 3.436 -20.372 1.00 85.19 100 LYS A CA 1
ATOM 814 C C . LYS A 1 100 ? -7.209 2.743 -19.185 1.00 85.19 100 LYS A C 1
ATOM 816 O O . LYS A 1 100 ? -8.196 3.238 -18.649 1.00 85.19 100 LYS A O 1
ATOM 821 N N . ASP A 1 101 ? -6.632 1.624 -18.776 1.00 90.31 101 ASP A N 1
ATOM 822 C CA . ASP A 1 101 ? -6.996 0.878 -17.573 1.00 90.31 101 ASP A CA 1
ATOM 823 C C . ASP A 1 101 ? -5.818 0.943 -16.595 1.00 90.31 101 ASP A C 1
ATOM 825 O O . ASP A 1 101 ? -5.081 -0.022 -16.391 1.00 90.31 101 ASP A O 1
ATOM 829 N N . ILE A 1 102 ? -5.581 2.148 -16.073 1.00 92.69 102 ILE A N 1
ATOM 830 C CA . ILE A 1 102 ? -4.433 2.510 -15.235 1.00 92.69 102 ILE A CA 1
ATOM 831 C C . ILE A 1 102 ? -4.962 3.030 -13.907 1.00 92.69 102 ILE A C 1
ATOM 833 O O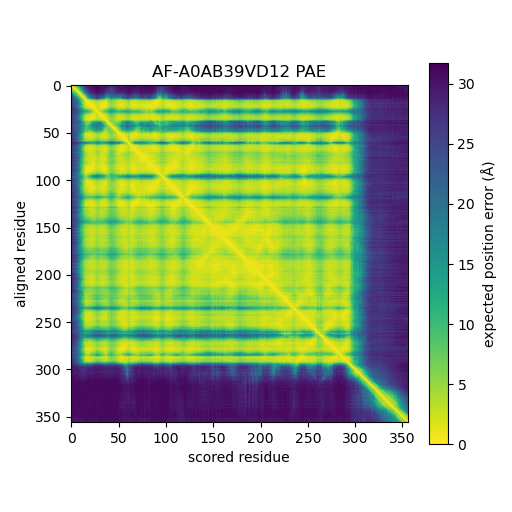 . ILE A 1 102 ? -5.897 3.831 -13.878 1.00 92.69 102 ILE A O 1
ATOM 837 N N . GLY A 1 103 ? -4.318 2.636 -12.814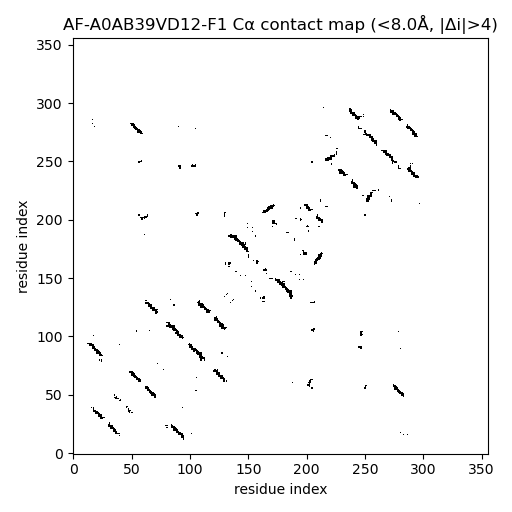 1.00 95.31 103 GLY A N 1
ATOM 838 C CA . GLY A 1 103 ? -4.626 3.188 -11.505 1.00 95.31 103 GLY A CA 1
ATOM 839 C C . GLY A 1 103 ? -3.429 3.209 -10.575 1.00 95.31 103 GLY A C 1
ATOM 840 O O . GLY A 1 103 ? -2.371 2.638 -10.850 1.00 95.31 103 GLY A O 1
ATOM 841 N N . VAL A 1 104 ? -3.613 3.891 -9.447 1.00 97.00 104 VAL A N 1
ATOM 842 C CA . VAL A 1 104 ? -2.597 3.983 -8.401 1.00 97.00 104 VAL A CA 1
ATOM 843 C C . VAL A 1 104 ? -2.559 2.679 -7.612 1.00 97.00 104 VAL A C 1
ATOM 845 O O . VAL A 1 104 ? -3.483 2.378 -6.852 1.00 97.00 104 VAL A O 1
ATOM 848 N N . ILE A 1 105 ? -1.452 1.952 -7.735 1.00 96.75 105 ILE A N 1
ATOM 849 C CA . ILE A 1 105 ? -1.210 0.705 -6.997 1.00 96.75 105 ILE A CA 1
ATOM 850 C C . ILE A 1 105 ? -0.427 0.928 -5.703 1.00 96.75 105 ILE A C 1
ATOM 852 O O . ILE A 1 105 ? -0.371 0.034 -4.861 1.00 96.75 105 ILE A O 1
ATOM 856 N N . TYR A 1 106 ? 0.193 2.101 -5.534 1.00 97.69 106 TYR A N 1
ATOM 857 C CA . TYR A 1 106 ? 0.955 2.410 -4.329 1.00 97.69 106 TYR A CA 1
ATOM 858 C C . TYR A 1 106 ? 1.154 3.917 -4.102 1.00 97.69 106 TYR A C 1
ATOM 860 O O . TYR A 1 106 ? 1.479 4.661 -5.030 1.00 97.69 106 TYR A O 1
ATOM 868 N N . LYS A 1 107 ? 1.042 4.357 -2.842 1.00 97.38 107 LYS A N 1
ATOM 869 C CA . LYS A 1 107 ? 1.524 5.663 -2.360 1.00 97.38 107 LYS A CA 1
ATOM 870 C C . LYS A 1 107 ? 2.275 5.509 -1.046 1.00 97.38 107 LYS A C 1
ATOM 872 O O . LYS A 1 107 ? 1.799 4.835 -0.132 1.00 97.38 107 LYS A O 1
ATOM 877 N N . GLY A 1 108 ? 3.411 6.183 -0.922 1.00 97.06 108 GLY A N 1
ATOM 878 C CA . GLY A 1 108 ? 4.206 6.137 0.297 1.00 97.06 108 GLY A CA 1
ATOM 879 C C . GLY A 1 108 ? 5.430 7.036 0.241 1.00 97.06 108 GLY A C 1
ATOM 880 O O . GLY A 1 108 ? 5.412 8.084 -0.398 1.00 97.06 108 GLY A O 1
ATOM 881 N N . ILE A 1 109 ? 6.494 6.617 0.921 1.00 97.44 109 ILE A N 1
ATOM 882 C CA . ILE A 1 109 ? 7.790 7.301 0.947 1.00 97.44 109 ILE A CA 1
ATOM 883 C C . ILE A 1 109 ? 8.942 6.325 0.718 1.00 97.44 109 ILE A C 1
ATOM 885 O O . ILE A 1 109 ? 8.831 5.140 1.043 1.00 97.44 109 ILE A O 1
ATOM 889 N N . ILE A 1 110 ? 10.074 6.831 0.229 1.00 98.12 110 ILE A N 1
ATOM 890 C CA . ILE A 1 110 ? 11.332 6.079 0.179 1.00 98.12 110 ILE A CA 1
ATOM 891 C C . ILE A 1 110 ? 11.783 5.752 1.609 1.00 98.12 110 ILE A C 1
ATOM 893 O O . ILE A 1 110 ? 11.894 6.639 2.454 1.00 98.12 110 ILE A O 1
ATOM 897 N N . GLU A 1 111 ? 12.111 4.487 1.863 1.00 96.81 111 GLU A N 1
ATOM 898 C CA . GLU A 1 111 ? 12.801 4.035 3.076 1.00 96.81 111 GLU A CA 1
ATOM 899 C C . GLU A 1 111 ? 14.308 3.928 2.851 1.00 96.81 111 GLU A C 1
ATOM 901 O O . GLU A 1 111 ? 15.102 4.351 3.691 1.00 96.81 111 GLU A O 1
ATOM 906 N N . SER A 1 112 ? 14.707 3.354 1.715 1.00 96.88 112 SER A N 1
ATOM 907 C CA . SER A 1 112 ? 16.114 3.154 1.378 1.00 96.88 112 SER A CA 1
ATOM 908 C C . SER A 1 112 ? 16.334 3.058 -0.123 1.00 96.88 112 SER A C 1
ATOM 910 O O . SER A 1 112 ? 15.499 2.503 -0.830 1.00 96.88 112 SER A O 1
ATOM 912 N N . LEU A 1 113 ? 17.503 3.510 -0.571 1.00 97.31 113 LEU A N 1
ATOM 913 C CA . LEU A 1 113 ? 18.012 3.341 -1.929 1.00 97.31 113 LEU A CA 1
ATOM 914 C C . LEU A 1 113 ? 19.366 2.631 -1.849 1.00 97.31 113 LEU A C 1
ATOM 916 O O . LEU A 1 113 ? 20.247 3.056 -1.097 1.00 97.31 113 LEU A O 1
ATOM 920 N N . LYS A 1 114 ? 19.530 1.540 -2.601 1.00 96.44 114 LYS A N 1
ATOM 921 C CA . LYS A 1 114 ? 20.774 0.759 -2.660 1.00 96.44 114 LYS A CA 1
ATOM 922 C C . LYS A 1 114 ? 21.219 0.589 -4.106 1.00 96.44 114 LYS A C 1
ATOM 924 O O . LYS A 1 114 ? 20.481 0.045 -4.915 1.00 96.44 114 LYS A O 1
ATOM 929 N N . GLY A 1 115 ? 22.428 1.050 -4.417 1.00 93.88 115 GLY A N 1
ATOM 930 C CA . GLY A 1 115 ? 23.056 0.857 -5.723 1.00 93.88 115 GLY A CA 1
ATOM 931 C C . GLY A 1 115 ? 23.986 -0.353 -5.725 1.00 93.88 115 GLY A C 1
ATOM 932 O O . GLY A 1 115 ? 24.738 -0.558 -4.773 1.00 93.88 115 GLY A O 1
ATOM 933 N N . SER A 1 116 ? 23.966 -1.125 -6.803 1.00 94.31 116 SER A N 1
ATOM 934 C CA . SER A 1 116 ? 24.889 -2.234 -7.051 1.00 94.31 116 SER A CA 1
ATOM 935 C C . SER A 1 116 ? 25.219 -2.324 -8.540 1.00 94.31 116 SER A C 1
ATOM 937 O O . SER A 1 116 ? 24.433 -1.895 -9.382 1.00 94.31 116 SER A O 1
ATOM 939 N N . TRP A 1 117 ? 26.394 -2.852 -8.871 1.00 91.06 117 TRP A N 1
ATOM 940 C CA . TRP A 1 117 ? 26.736 -3.157 -10.259 1.00 91.06 117 TRP A CA 1
ATOM 941 C C . TRP A 1 117 ? 26.080 -4.473 -10.677 1.00 91.06 117 TRP A C 1
ATOM 943 O O . TRP A 1 117 ? 26.139 -5.455 -9.937 1.00 91.06 117 TRP A O 1
ATOM 953 N N . ASN A 1 118 ? 25.479 -4.488 -11.863 1.00 86.88 118 ASN A N 1
ATOM 954 C CA . ASN A 1 118 ? 24.936 -5.667 -12.519 1.00 86.88 118 ASN A CA 1
ATOM 955 C C . ASN A 1 118 ? 25.474 -5.711 -13.955 1.00 86.88 118 ASN A C 1
ATOM 957 O O . ASN A 1 118 ? 24.943 -5.059 -14.851 1.00 86.88 118 ASN A O 1
ATOM 961 N N . ASN A 1 119 ? 26.558 -6.460 -14.161 1.00 87.38 119 ASN A N 1
ATOM 962 C CA . ASN A 1 119 ? 27.323 -6.467 -15.408 1.00 87.38 119 ASN A CA 1
ATOM 963 C C . ASN A 1 119 ? 27.762 -5.047 -15.815 1.00 87.38 119 ASN A C 1
ATOM 965 O O . ASN A 1 119 ? 28.530 -4.422 -15.085 1.00 87.38 119 ASN A O 1
ATOM 969 N N . ALA A 1 120 ? 27.298 -4.554 -16.967 1.00 88.38 120 ALA A N 1
ATOM 970 C CA . ALA A 1 120 ? 27.614 -3.220 -17.474 1.00 88.38 120 ALA A CA 1
ATOM 971 C C . ALA A 1 120 ? 26.716 -2.114 -16.886 1.00 88.38 120 ALA A C 1
ATOM 973 O O . ALA A 1 120 ? 27.063 -0.940 -16.992 1.00 88.38 120 ALA A O 1
ATOM 974 N N . ASP A 1 121 ? 25.602 -2.477 -16.242 1.00 88.12 121 ASP A N 1
ATOM 975 C CA . ASP A 1 121 ? 24.610 -1.531 -15.734 1.00 88.12 121 ASP A CA 1
ATOM 976 C C . ASP A 1 121 ? 24.728 -1.320 -14.222 1.00 88.12 121 ASP A C 1
ATOM 978 O O . ASP A 1 121 ? 25.100 -2.212 -13.452 1.00 88.12 121 ASP A O 1
ATOM 982 N N . LYS A 1 122 ? 24.342 -0.129 -13.759 1.00 90.88 122 LYS A N 1
ATOM 983 C CA . LYS A 1 122 ? 24.213 0.185 -12.333 1.00 90.88 122 LYS A CA 1
ATOM 984 C C . LYS A 1 122 ? 22.752 0.033 -11.914 1.00 90.88 122 LYS A C 1
ATOM 986 O O . LYS A 1 122 ? 21.913 0.857 -12.264 1.00 90.88 122 LYS A O 1
ATOM 991 N N . LYS A 1 123 ? 22.448 -1.017 -11.153 1.00 94.50 123 LYS A N 1
ATOM 992 C CA . LYS A 1 123 ? 21.108 -1.322 -10.634 1.00 94.50 123 LYS A CA 1
ATOM 993 C C . LYS A 1 123 ? 20.864 -0.582 -9.319 1.00 94.50 123 LYS A C 1
ATOM 995 O O . LYS A 1 123 ? 21.661 -0.709 -8.386 1.00 94.50 123 LYS A O 1
ATOM 1000 N N . PHE A 1 124 ? 19.744 0.124 -9.210 1.00 95.94 124 PHE A N 1
ATOM 1001 C CA . PHE A 1 124 ? 19.301 0.786 -7.985 1.00 95.94 124 PHE A CA 1
ATOM 1002 C C . PHE A 1 124 ? 17.995 0.191 -7.485 1.00 95.94 124 PHE A C 1
ATOM 1004 O O . PHE A 1 124 ? 16.983 0.236 -8.172 1.00 95.94 124 PHE A O 1
ATOM 1011 N N . GLU A 1 125 ? 18.018 -0.335 -6.266 1.00 97.19 125 GLU A N 1
ATOM 1012 C CA . GLU A 1 125 ? 16.842 -0.860 -5.579 1.00 97.19 125 GLU A CA 1
ATOM 1013 C C . GLU A 1 125 ? 16.332 0.180 -4.581 1.00 97.19 125 GLU A C 1
ATOM 1015 O O . GLU A 1 125 ? 17.011 0.520 -3.605 1.00 97.19 125 GLU A O 1
ATOM 1020 N N . ILE A 1 126 ? 15.132 0.694 -4.838 1.00 98.19 126 ILE A N 1
ATOM 1021 C CA . ILE A 1 126 ? 14.440 1.673 -4.007 1.00 98.19 126 ILE A CA 1
ATOM 1022 C C . ILE A 1 126 ? 13.330 0.943 -3.255 1.00 98.19 126 ILE A C 1
ATOM 1024 O O . ILE A 1 126 ? 12.349 0.490 -3.839 1.00 98.19 126 ILE A O 1
ATOM 1028 N N . THR A 1 127 ? 13.488 0.815 -1.941 1.00 97.94 127 THR A N 1
ATOM 1029 C CA . THR A 1 127 ? 12.451 0.278 -1.056 1.00 97.94 127 THR A CA 1
ATOM 1030 C C . THR A 1 127 ? 11.620 1.425 -0.514 1.00 97.94 127 THR A C 1
ATOM 1032 O O . THR A 1 127 ? 12.166 2.357 0.081 1.00 97.94 127 THR A O 1
ATOM 1035 N N . CYS A 1 128 ? 10.308 1.332 -0.671 1.00 97.88 128 CYS A N 1
ATOM 1036 C CA . CYS A 1 128 ? 9.337 2.296 -0.187 1.00 97.88 128 CYS A CA 1
ATOM 1037 C C . CYS A 1 128 ? 8.435 1.655 0.871 1.00 97.88 128 CYS A C 1
ATOM 1039 O O . CYS A 1 128 ? 8.210 0.445 0.863 1.00 97.88 128 CYS A O 1
ATOM 1041 N N . ASN A 1 129 ? 7.900 2.474 1.775 1.00 95.25 129 ASN A N 1
ATOM 1042 C CA . ASN A 1 129 ? 6.861 2.060 2.720 1.00 95.25 129 ASN A CA 1
ATOM 1043 C C . ASN A 1 129 ? 5.701 3.062 2.768 1.00 95.25 129 ASN A C 1
ATOM 1045 O O . ASN A 1 129 ? 5.840 4.210 2.336 1.00 95.25 129 ASN A O 1
ATOM 1049 N N . THR A 1 130 ? 4.566 2.625 3.305 1.00 90.62 130 THR A N 1
ATOM 1050 C CA . THR A 1 130 ? 3.401 3.494 3.478 1.00 90.62 130 THR A CA 1
ATOM 1051 C C . THR A 1 130 ? 3.619 4.417 4.678 1.00 90.62 130 THR A C 1
ATOM 1053 O O . THR A 1 130 ? 3.292 4.051 5.807 1.00 90.62 130 THR A O 1
ATOM 1056 N N . TYR A 1 131 ? 4.199 5.594 4.423 1.00 94.75 131 TYR A N 1
ATOM 1057 C CA . TYR A 1 131 ? 4.300 6.728 5.352 1.00 94.75 131 TYR A CA 1
ATOM 1058 C C . TYR A 1 131 ? 4.766 6.360 6.776 1.00 94.75 131 TYR A C 1
ATOM 1060 O O . TYR A 1 131 ? 4.155 6.762 7.765 1.00 94.75 131 TYR A O 1
ATOM 1068 N N . ASN A 1 132 ? 5.834 5.561 6.916 1.00 93.25 132 ASN A N 1
ATOM 1069 C CA . ASN A 1 132 ? 6.365 5.137 8.223 1.00 93.25 132 ASN A CA 1
ATOM 1070 C C . ASN A 1 132 ? 6.888 6.301 9.076 1.00 93.25 132 ASN A C 1
ATOM 1072 O O . ASN A 1 132 ? 6.909 6.168 10.299 1.00 93.25 132 ASN A O 1
ATOM 1076 N N . ASP A 1 133 ? 7.260 7.420 8.461 1.00 93.31 133 ASP A N 1
ATOM 1077 C CA . ASP A 1 133 ? 7.597 8.666 9.155 1.00 93.31 133 ASP A CA 1
ATOM 1078 C C . ASP A 1 133 ? 6.438 9.156 10.045 1.00 93.31 133 ASP A C 1
ATOM 1080 O O . ASP A 1 133 ? 6.633 9.556 11.196 1.00 93.31 133 ASP A O 1
ATOM 1084 N N . GLU A 1 134 ? 5.201 9.020 9.575 1.00 93.88 134 GLU A N 1
ATOM 1085 C CA . GLU A 1 134 ? 4.014 9.256 10.398 1.00 93.88 134 GLU A CA 1
ATOM 1086 C C . GLU A 1 134 ? 3.604 8.011 11.177 1.00 93.88 134 GLU A C 1
ATOM 1088 O O . GLU A 1 134 ? 3.385 8.039 12.388 1.00 93.88 134 GLU A O 1
ATOM 1093 N N . TYR A 1 135 ? 3.519 6.879 10.493 1.00 93.50 135 TYR A N 1
ATOM 1094 C CA . TYR A 1 135 ? 2.895 5.692 11.042 1.00 93.50 135 TYR A CA 1
ATOM 1095 C C . TYR A 1 135 ? 3.704 5.037 12.175 1.00 93.50 135 TYR A C 1
ATOM 1097 O O . TYR A 1 135 ? 3.142 4.607 13.188 1.00 93.50 135 TYR A O 1
ATOM 1105 N N . LYS A 1 136 ? 5.029 4.937 12.030 1.00 92.75 136 LYS A N 1
ATOM 1106 C CA . LYS A 1 136 ? 5.917 4.261 12.994 1.00 92.75 136 LYS A CA 1
ATOM 1107 C C . LYS A 1 136 ? 6.728 5.239 13.836 1.00 92.75 136 LYS A C 1
ATOM 1109 O O . LYS A 1 136 ? 6.981 4.934 15.006 1.00 92.75 136 LYS A O 1
ATOM 1114 N N . ASP A 1 137 ? 7.096 6.386 13.275 1.00 93.56 137 ASP A N 1
ATOM 1115 C CA . ASP A 1 137 ? 8.074 7.276 13.903 1.00 93.56 137 ASP A CA 1
ATOM 1116 C C . ASP A 1 137 ? 7.411 8.416 14.700 1.00 93.56 137 ASP A C 1
ATOM 1118 O O . ASP A 1 137 ? 7.960 8.860 15.716 1.00 93.56 137 ASP A O 1
ATOM 1122 N N . THR A 1 138 ? 6.191 8.837 14.335 1.00 95.31 138 THR A N 1
ATOM 1123 C CA . THR A 1 138 ? 5.471 9.903 15.052 1.00 95.31 138 THR A CA 1
ATOM 1124 C C . THR A 1 138 ? 4.922 9.419 16.389 1.00 95.31 138 THR A C 1
ATOM 1126 O O . THR A 1 138 ? 4.115 8.489 16.463 1.00 95.31 138 THR A O 1
ATOM 1129 N N . LYS A 1 139 ? 5.328 10.097 17.468 1.00 95.94 139 LYS A N 1
ATOM 1130 C CA . LYS A 1 139 ? 4.850 9.857 18.835 1.00 95.94 139 LYS A CA 1
ATOM 1131 C C . LYS A 1 139 ? 3.668 10.759 19.159 1.00 95.94 139 LYS A C 1
ATOM 1133 O O . LYS A 1 139 ? 3.767 11.979 19.078 1.00 95.94 139 LYS A O 1
ATOM 1138 N N . ILE A 1 140 ? 2.585 10.157 19.628 1.00 95.62 140 ILE A N 1
ATOM 1139 C CA . ILE A 1 140 ? 1.400 10.861 20.103 1.00 95.62 140 ILE A CA 1
ATOM 1140 C C . ILE A 1 140 ? 1.375 10.812 21.628 1.00 95.62 140 ILE A C 1
ATOM 1142 O O . ILE A 1 140 ? 1.497 9.750 22.239 1.00 95.62 140 ILE A O 1
ATOM 1146 N N . ASN A 1 141 ? 1.184 11.979 22.239 1.00 95.25 141 ASN A N 1
ATOM 1147 C CA . ASN A 1 141 ? 0.825 12.121 23.644 1.00 95.25 141 ASN A CA 1
ATOM 1148 C C . ASN A 1 141 ? -0.541 12.807 23.713 1.00 95.25 141 ASN A C 1
ATOM 1150 O O . ASN A 1 141 ? -0.650 14.012 23.488 1.00 95.25 141 ASN A O 1
ATOM 1154 N N . LEU A 1 142 ? -1.590 12.026 23.955 1.00 94.31 142 LEU A N 1
ATOM 1155 C CA . LEU A 1 142 ? -2.971 12.489 23.926 1.00 94.31 142 LEU A CA 1
ATOM 1156 C C . LEU A 1 142 ? -3.695 12.042 25.194 1.00 94.31 142 LEU A C 1
ATOM 1158 O O . LEU A 1 142 ? -3.675 10.866 25.551 1.00 94.31 142 LEU A O 1
ATOM 1162 N N . LYS A 1 143 ? -4.371 12.985 25.850 1.00 94.56 143 LYS A N 1
ATOM 1163 C CA . LYS A 1 143 ? -5.320 12.715 26.931 1.00 94.56 143 LYS A CA 1
ATOM 1164 C C . LYS A 1 143 ? -6.699 13.144 26.471 1.00 94.56 143 LYS A C 1
ATOM 1166 O O . LYS A 1 143 ? -6.872 14.289 26.062 1.00 94.56 143 LYS A O 1
ATOM 1171 N N . THR A 1 144 ? -7.658 12.236 26.531 1.00 93.56 144 THR A N 1
ATOM 1172 C CA . THR A 1 144 ? -9.046 12.508 26.165 1.00 93.56 144 THR A CA 1
ATOM 1173 C C . THR A 1 144 ? -9.914 12.574 27.408 1.00 93.56 144 THR A C 1
ATOM 1175 O O . THR A 1 144 ? -9.669 11.874 28.394 1.00 93.56 144 THR A O 1
ATOM 1178 N N . GLY A 1 145 ? -10.915 13.454 27.369 1.00 92.81 145 GLY A N 1
ATOM 1179 C CA . GLY A 1 145 ? -11.873 13.608 28.455 1.00 92.81 145 GLY A CA 1
ATOM 1180 C C . GLY A 1 145 ? -12.770 12.380 28.614 1.00 92.81 145 GLY A C 1
ATOM 1181 O O . GLY A 1 145 ? -12.858 11.523 27.728 1.00 92.81 145 GLY A O 1
ATOM 1182 N N . LYS A 1 146 ? -13.459 12.325 29.752 1.00 94.44 146 LYS A N 1
ATOM 1183 C CA . LYS A 1 146 ? -14.510 11.339 30.026 1.00 94.44 146 LYS A CA 1
ATOM 1184 C C . LYS A 1 146 ? -15.548 11.328 28.904 1.00 94.44 146 LYS A C 1
ATOM 1186 O O . LYS A 1 146 ? -15.913 12.391 28.410 1.00 94.44 146 LYS A O 1
ATOM 1191 N N . GLY A 1 147 ? -16.024 10.148 28.519 1.00 93.00 147 GLY A N 1
ATOM 1192 C CA . GLY A 1 147 ? -17.081 10.027 27.511 1.00 93.00 147 GLY A CA 1
ATOM 1193 C C . GLY A 1 147 ? -16.587 10.019 26.055 1.00 93.00 147 GLY A C 1
ATOM 1194 O O . GLY A 1 147 ? -17.390 10.047 25.123 1.00 93.00 147 GLY A O 1
ATOM 1195 N N . THR A 1 148 ? -15.267 10.071 25.819 1.00 96.25 148 THR A N 1
ATOM 1196 C CA . THR A 1 148 ? -14.737 10.146 24.448 1.00 96.25 148 THR A CA 1
ATOM 1197 C C . THR A 1 148 ? -14.807 8.774 23.780 1.00 96.25 148 THR A C 1
ATOM 1199 O O . THR A 1 148 ? -14.233 7.808 24.285 1.00 96.25 148 THR A O 1
ATOM 1202 N N . LYS A 1 149 ? -15.448 8.701 22.609 1.00 96.94 149 LYS A N 1
ATOM 1203 C CA . LYS A 1 149 ? -15.530 7.483 21.790 1.00 96.94 149 LYS A CA 1
ATOM 1204 C C . LYS A 1 149 ? -14.222 7.165 21.070 1.00 96.94 149 LYS A C 1
ATOM 1206 O O . LYS A 1 149 ? -13.538 8.081 20.611 1.00 96.94 149 LYS A O 1
ATOM 1211 N N . ALA A 1 150 ? -13.909 5.883 20.900 1.00 97.12 150 ALA A N 1
ATOM 1212 C CA . ALA A 1 150 ? -12.720 5.422 20.185 1.00 97.12 150 ALA A CA 1
ATOM 1213 C C . ALA A 1 150 ? -12.642 5.969 18.748 1.00 97.12 150 ALA A C 1
ATOM 1215 O O . ALA A 1 150 ? -11.581 6.439 18.335 1.00 97.12 150 ALA A O 1
ATOM 1216 N N . SER A 1 151 ? -13.761 5.999 18.018 1.00 97.19 151 SER A N 1
ATOM 1217 C CA . SER A 1 151 ? -13.831 6.575 16.665 1.00 97.19 151 SER A CA 1
ATOM 1218 C C . SER A 1 151 ? -13.401 8.050 16.622 1.00 97.19 151 SER A C 1
ATOM 1220 O O . SER A 1 151 ? -12.657 8.460 15.727 1.00 97.19 151 SER A O 1
ATOM 1222 N N . THR A 1 152 ? -13.797 8.842 17.623 1.00 97.12 152 THR A N 1
ATOM 1223 C CA . THR A 1 152 ? -13.389 10.246 17.778 1.00 97.12 152 THR A CA 1
ATOM 1224 C C . THR A 1 152 ? -11.890 10.369 18.034 1.00 97.12 152 THR A C 1
ATOM 1226 O O . THR A 1 152 ? -11.241 11.238 17.455 1.00 97.12 152 THR A O 1
ATOM 1229 N N . ILE A 1 153 ? -11.319 9.485 18.859 1.00 97.06 153 ILE A N 1
ATOM 1230 C CA . ILE A 1 153 ? -9.874 9.466 19.127 1.00 97.06 153 ILE A CA 1
ATOM 1231 C C . ILE A 1 153 ? -9.087 9.171 17.847 1.00 97.06 153 ILE A C 1
ATOM 1233 O O . ILE A 1 153 ? -8.119 9.873 17.560 1.00 97.06 153 ILE A O 1
ATOM 1237 N N . ILE A 1 154 ? -9.513 8.175 17.061 1.00 97.56 154 ILE A N 1
ATOM 1238 C CA . ILE A 1 154 ? -8.864 7.814 15.789 1.00 97.56 154 ILE A CA 1
ATOM 1239 C C . ILE A 1 154 ? -8.862 9.016 14.839 1.00 97.56 154 ILE A C 1
ATOM 1241 O O . ILE A 1 154 ? -7.804 9.409 14.348 1.00 97.56 154 ILE A O 1
ATOM 1245 N N . LYS A 1 155 ? -10.023 9.655 14.642 1.00 97.31 155 LYS A N 1
ATOM 1246 C CA . LYS A 1 155 ? -10.156 10.843 13.783 1.00 97.31 155 LYS A CA 1
ATOM 1247 C C . LYS A 1 155 ? -9.293 12.012 14.266 1.00 97.31 155 LYS A C 1
ATOM 1249 O O . LYS A 1 155 ? -8.664 12.671 13.447 1.00 97.31 155 LYS A O 1
ATOM 1254 N N . LEU A 1 156 ? -9.214 12.236 15.580 1.00 96.38 156 LEU A N 1
ATOM 1255 C CA . LEU A 1 156 ? -8.377 13.283 16.175 1.00 96.38 156 LEU A CA 1
ATOM 1256 C C . LEU A 1 156 ? -6.874 13.020 16.007 1.00 96.38 156 LEU A C 1
ATOM 1258 O O . LEU A 1 156 ? -6.091 13.962 15.917 1.00 96.38 156 LEU A O 1
ATOM 1262 N N . ILE A 1 157 ? -6.442 11.757 16.015 1.00 96.75 157 ILE A N 1
ATOM 1263 C CA . ILE A 1 157 ? -5.043 11.421 15.728 1.00 96.75 157 ILE A CA 1
ATOM 1264 C C . ILE A 1 157 ? -4.756 11.685 14.252 1.00 96.75 157 ILE A C 1
ATOM 1266 O O . ILE A 1 157 ? -3.794 12.381 13.951 1.00 96.75 157 ILE A O 1
ATOM 1270 N N . LEU A 1 158 ? -5.615 11.201 13.350 1.00 96.94 158 LEU A N 1
ATOM 1271 C CA . LEU A 1 158 ? -5.460 11.393 11.904 1.00 96.94 158 LEU A CA 1
ATOM 1272 C C . LEU A 1 158 ? -5.494 12.873 11.498 1.00 96.94 158 LEU A C 1
ATOM 1274 O O . LEU A 1 158 ? -4.771 13.269 10.595 1.00 96.94 158 LEU A O 1
ATOM 1278 N N . SER A 1 159 ? -6.263 13.719 12.190 1.00 95.69 159 SER A N 1
ATOM 1279 C CA . SER A 1 159 ? -6.296 15.162 11.911 1.00 95.69 159 SER A CA 1
ATOM 1280 C C . SER A 1 159 ? -4.996 15.895 12.261 1.00 95.69 159 SER A C 1
ATOM 1282 O O . SER A 1 159 ? -4.860 17.067 11.927 1.00 95.69 159 SER A O 1
ATOM 1284 N N . LYS A 1 160 ? -4.073 15.251 12.986 1.00 94.62 160 LYS A N 1
ATOM 1285 C CA . LYS A 1 160 ? -2.747 15.790 13.333 1.00 94.62 160 LYS A CA 1
ATOM 1286 C C . LYS A 1 160 ? -1.641 15.271 12.412 1.00 94.62 160 LYS A C 1
ATOM 1288 O O . LYS A 1 160 ? -0.477 15.555 12.674 1.00 94.62 160 LYS A O 1
ATOM 1293 N N . LEU A 1 161 ? -2.001 14.467 11.414 1.00 95.44 161 LEU A N 1
ATOM 1294 C CA . LEU A 1 161 ? -1.087 13.850 10.465 1.00 95.44 161 LEU A CA 1
ATOM 1295 C C . LEU A 1 161 ? -1.262 14.487 9.080 1.00 95.44 161 LEU A C 1
ATOM 1297 O O . LEU A 1 161 ? -2.376 14.818 8.647 1.00 95.44 161 LEU A O 1
ATOM 1301 N N . ASP A 1 162 ? -0.156 14.648 8.366 1.00 92.81 162 ASP A N 1
ATOM 1302 C CA . ASP A 1 162 ? -0.113 15.344 7.086 1.00 92.81 162 ASP A CA 1
ATOM 1303 C C . ASP A 1 162 ? -0.405 14.391 5.926 1.00 92.81 162 ASP A C 1
ATOM 1305 O O . ASP A 1 162 ? -1.124 14.771 5.000 1.00 92.81 162 ASP A O 1
ATOM 1309 N N . LYS A 1 163 ? 0.080 13.149 5.990 1.00 93.69 163 LYS A N 1
ATOM 1310 C CA . LYS A 1 163 ? 0.031 12.176 4.888 1.00 93.69 163 LYS A CA 1
ATOM 1311 C C . LYS A 1 163 ? -1.034 11.106 5.098 1.00 93.69 163 LYS A C 1
ATOM 1313 O O . LYS A 1 163 ? -1.757 10.773 4.161 1.00 93.69 163 LYS A O 1
ATOM 1318 N N . LEU A 1 164 ? -1.184 10.602 6.322 1.00 95.50 164 LEU A N 1
ATOM 1319 C CA . LEU A 1 164 ? -2.217 9.627 6.660 1.00 95.50 164 LEU A CA 1
ATOM 1320 C C . LEU A 1 164 ? -3.581 10.295 6.838 1.00 95.50 164 LEU A C 1
ATOM 1322 O O . LEU A 1 164 ? -3.758 11.172 7.683 1.00 95.50 164 LEU A O 1
ATOM 1326 N N . LYS A 1 165 ? -4.573 9.846 6.066 1.00 95.44 165 LYS A N 1
ATOM 1327 C CA . LYS A 1 165 ? -5.939 10.383 6.072 1.00 95.44 165 LYS A CA 1
ATOM 1328 C C . LYS A 1 165 ? -6.953 9.335 6.502 1.00 95.44 165 LYS A C 1
ATOM 1330 O O . LYS A 1 165 ? -6.727 8.133 6.383 1.00 95.44 165 LYS A O 1
ATOM 1335 N N . ALA A 1 166 ? -8.081 9.802 7.026 1.00 95.94 166 ALA A N 1
ATOM 1336 C CA . ALA A 1 166 ? -9.180 8.930 7.416 1.00 95.94 166 ALA A CA 1
ATOM 1337 C C . ALA A 1 166 ? -9.921 8.408 6.182 1.00 95.94 166 ALA A C 1
ATOM 1339 O O . ALA A 1 166 ? -10.377 9.199 5.359 1.00 95.94 166 ALA A O 1
ATOM 1340 N N . GLY A 1 167 ? -10.053 7.087 6.087 1.00 94.62 167 GLY A N 1
ATOM 1341 C CA . GLY A 1 167 ? -11.018 6.419 5.221 1.00 94.62 167 GLY A CA 1
ATOM 1342 C C . GLY A 1 167 ? -12.275 6.034 5.998 1.00 94.62 167 GLY A C 1
ATOM 1343 O O . GLY A 1 167 ? -12.758 6.784 6.851 1.00 94.62 167 GLY A O 1
ATOM 1344 N N . THR A 1 168 ? -12.783 4.831 5.733 1.00 94.56 168 THR A N 1
ATOM 1345 C CA . THR A 1 168 ? -13.903 4.249 6.479 1.00 94.56 168 THR A CA 1
ATOM 1346 C C . THR A 1 168 ? -13.464 3.929 7.906 1.00 94.56 168 THR A C 1
ATOM 1348 O O . THR A 1 168 ? -12.528 3.159 8.111 1.00 94.56 168 THR A O 1
ATOM 1351 N N . ILE A 1 169 ? -14.135 4.518 8.899 1.00 96.69 169 ILE A N 1
ATOM 1352 C CA . ILE A 1 169 ? -13.892 4.257 10.325 1.00 96.69 169 ILE A CA 1
ATOM 1353 C C . ILE A 1 169 ? -15.154 3.639 10.924 1.00 96.69 169 ILE A C 1
ATOM 1355 O O . ILE A 1 169 ? -15.981 4.333 11.516 1.00 96.69 169 ILE A O 1
ATOM 1359 N N . GLU A 1 170 ? -15.291 2.329 10.757 1.00 96.19 170 GLU A N 1
ATOM 1360 C CA . GLU A 1 170 ? -16.383 1.523 11.295 1.00 96.19 170 GLU A CA 1
ATOM 1361 C C . GLU A 1 170 ? -15.811 0.532 12.306 1.00 96.19 170 GLU A C 1
ATOM 1363 O O . GLU A 1 170 ? -15.003 -0.331 11.986 1.00 96.19 170 GLU A O 1
ATOM 1368 N N . LEU A 1 171 ? -16.187 0.672 13.572 1.00 96.69 171 LEU A N 1
ATOM 1369 C CA . LEU A 1 171 ? -15.607 -0.131 14.644 1.00 96.69 171 LEU A CA 1
ATOM 1370 C C . LEU A 1 171 ? -16.543 -1.276 15.017 1.00 96.69 171 LEU A C 1
ATOM 1372 O O . LEU A 1 171 ? -17.753 -1.075 15.104 1.00 96.69 171 LEU A O 1
ATOM 1376 N N . GLY A 1 172 ? -15.991 -2.456 15.320 1.00 95.62 172 GLY A N 1
ATOM 1377 C CA . GLY A 1 172 ? -16.794 -3.594 15.791 1.00 95.62 172 GLY A CA 1
ATOM 1378 C C . GLY A 1 172 ? -17.550 -3.276 17.087 1.00 95.62 172 GLY A C 1
ATOM 1379 O O . GLY A 1 172 ? -18.697 -3.676 17.280 1.00 95.62 172 GLY A O 1
ATOM 1380 N N . LYS A 1 173 ? -16.918 -2.501 17.970 1.00 96.00 173 LYS A N 1
ATOM 1381 C CA . LYS A 1 173 ? -17.521 -1.884 19.149 1.00 96.00 173 LYS A CA 1
ATOM 1382 C C . LYS A 1 173 ? -16.882 -0.521 19.384 1.00 96.00 173 LYS A C 1
ATOM 1384 O O . LYS A 1 173 ? -15.762 -0.451 19.884 1.00 96.00 173 LYS A O 1
ATOM 1389 N N . ASP A 1 174 ? -17.596 0.557 19.070 1.00 95.69 174 ASP A N 1
ATOM 1390 C CA . ASP A 1 174 ? -17.123 1.914 19.361 1.00 95.69 174 ASP A CA 1
ATOM 1391 C C . ASP A 1 174 ? -17.191 2.184 20.872 1.00 95.69 174 ASP A C 1
ATOM 1393 O O . ASP A 1 174 ? -18.242 2.508 21.430 1.00 95.69 174 ASP A O 1
ATOM 1397 N N . ILE A 1 175 ? -16.071 1.937 21.554 1.00 94.81 175 ILE A N 1
ATOM 1398 C CA . ILE A 1 175 ? -15.973 2.043 23.007 1.00 94.81 175 ILE A CA 1
ATOM 1399 C C . ILE A 1 175 ? -16.075 3.500 23.429 1.00 94.81 175 ILE A C 1
ATOM 1401 O O . ILE A 1 175 ? -15.335 4.357 22.952 1.00 94.81 175 ILE A O 1
ATOM 1405 N N . ASP A 1 176 ? -16.945 3.732 24.402 1.00 95.06 176 ASP A N 1
ATOM 1406 C CA . ASP A 1 176 ? -16.975 4.952 25.187 1.00 95.06 176 ASP A CA 1
ATOM 1407 C C . ASP A 1 176 ? -16.004 4.833 26.376 1.00 95.06 176 ASP A C 1
ATOM 1409 O O . ASP A 1 176 ? -16.216 4.042 27.306 1.00 95.06 176 ASP A O 1
ATOM 1413 N N . TYR A 1 177 ? -14.917 5.607 26.344 1.00 93.38 177 TYR A N 1
ATOM 1414 C CA . TYR A 1 177 ? -13.954 5.675 27.439 1.00 93.38 177 TYR A CA 1
ATOM 1415 C C . TYR A 1 177 ? -14.496 6.568 28.569 1.00 93.38 177 TYR A C 1
ATOM 1417 O O . TYR A 1 177 ? -14.171 7.755 28.671 1.00 93.38 177 TYR A O 1
ATOM 1425 N N . LYS A 1 178 ? -15.312 5.973 29.452 1.00 92.25 178 LYS A N 1
ATOM 1426 C CA . LYS A 1 178 ? -16.006 6.656 30.566 1.00 92.25 178 LYS A CA 1
ATOM 1427 C C . LYS A 1 178 ? -15.088 7.477 31.475 1.00 92.25 178 LYS A C 1
ATOM 1429 O O . LYS A 1 178 ? -15.459 8.574 31.880 1.00 92.25 178 LYS A O 1
ATOM 1434 N N . ASP A 1 179 ? -13.884 6.984 31.747 1.00 92.38 179 ASP A N 1
ATOM 1435 C CA . ASP A 1 179 ? -12.893 7.665 32.593 1.00 92.38 179 ASP A CA 1
ATOM 1436 C C . ASP A 1 179 ? -11.889 8.512 31.792 1.00 92.38 179 ASP A C 1
ATOM 1438 O O . ASP A 1 179 ? -10.937 9.060 32.348 1.00 92.38 179 ASP A O 1
ATOM 1442 N N . GLY A 1 180 ? -12.111 8.645 30.483 1.00 91.81 180 GLY A N 1
ATOM 1443 C CA . GLY A 1 180 ? -11.136 9.171 29.537 1.00 91.81 180 GLY A CA 1
ATOM 1444 C C . GLY A 1 180 ? -10.084 8.128 29.159 1.00 91.81 180 GLY A C 1
ATOM 1445 O O . GLY A 1 180 ? -10.074 6.998 29.652 1.00 91.81 180 GLY A O 1
ATOM 1446 N N . LYS A 1 181 ? -9.184 8.499 28.249 1.00 94.00 181 LYS A N 1
ATOM 1447 C CA . LYS A 1 181 ? -8.087 7.639 27.788 1.00 94.00 181 LYS A CA 1
ATOM 1448 C C . LYS A 1 181 ? -6.811 8.465 27.691 1.00 94.00 181 LYS A C 1
ATOM 1450 O O . LYS A 1 181 ? -6.816 9.598 27.218 1.00 94.00 181 LYS A O 1
ATOM 1455 N N . THR A 1 182 ? -5.701 7.898 28.149 1.00 94.81 182 THR A N 1
ATOM 1456 C CA . THR A 1 182 ? -4.363 8.454 27.914 1.00 94.81 182 THR A CA 1
ATOM 1457 C C . THR A 1 182 ? -3.632 7.544 26.942 1.00 94.81 182 THR A C 1
ATOM 1459 O O . THR A 1 182 ? -3.523 6.348 27.192 1.00 94.81 182 THR A O 1
ATOM 1462 N N . LEU A 1 183 ? -3.129 8.117 25.854 1.00 94.62 183 LEU A N 1
ATOM 1463 C CA . LEU A 1 183 ? -2.376 7.434 24.811 1.00 94.62 183 LEU A CA 1
ATOM 1464 C C . LEU A 1 183 ? -0.985 8.057 24.733 1.00 94.62 183 LEU A C 1
ATOM 1466 O O . LEU A 1 183 ? -0.850 9.266 24.539 1.00 94.62 183 LEU A O 1
ATOM 1470 N N . HIS A 1 184 ? 0.041 7.230 24.917 1.00 95.31 184 HIS A N 1
ATOM 1471 C CA . HIS A 1 184 ? 1.437 7.654 24.871 1.00 95.31 184 HIS A CA 1
ATOM 1472 C C . HIS A 1 184 ? 2.290 6.604 24.160 1.00 95.31 184 HIS A C 1
ATOM 1474 O O . HIS A 1 184 ? 2.896 5.740 24.794 1.00 95.31 184 HIS A O 1
ATOM 1480 N N . ASN A 1 185 ? 2.285 6.644 22.831 1.00 96.56 185 ASN A N 1
ATOM 1481 C CA . ASN A 1 185 ? 3.090 5.762 21.989 1.00 96.56 185 ASN A CA 1
ATOM 1482 C C . ASN A 1 185 ? 3.159 6.314 20.556 1.00 96.56 185 ASN A C 1
ATOM 1484 O O . ASN A 1 185 ? 2.654 7.405 20.290 1.00 96.56 185 ASN A O 1
ATOM 1488 N N . ASN A 1 186 ? 3.778 5.583 19.629 1.00 95.44 186 ASN A N 1
ATOM 1489 C CA . ASN A 1 186 ? 3.652 5.898 18.208 1.00 95.44 186 ASN A CA 1
ATOM 1490 C C . ASN A 1 186 ? 2.262 5.547 17.648 1.00 95.44 186 ASN A C 1
ATOM 1492 O O . ASN A 1 186 ? 1.501 4.787 18.260 1.00 95.44 186 ASN A O 1
ATOM 1496 N N . VAL A 1 187 ? 1.942 6.104 16.477 1.00 95.81 187 VAL A N 1
ATOM 1497 C CA . VAL A 1 187 ? 0.648 5.908 15.798 1.00 95.81 187 VAL A CA 1
ATOM 1498 C C . VAL A 1 187 ? 0.350 4.421 15.588 1.00 95.81 187 VAL A C 1
ATOM 1500 O O . VAL A 1 187 ? -0.736 3.966 15.946 1.00 95.81 187 VAL A O 1
ATOM 1503 N N . LYS A 1 188 ? 1.325 3.631 15.118 1.00 94.75 188 LYS A N 1
ATOM 1504 C CA . LYS A 1 188 ? 1.207 2.174 14.944 1.00 94.75 188 LYS A CA 1
ATOM 1505 C C . LYS A 1 188 ? 0.708 1.463 16.198 1.00 94.75 188 LYS A C 1
ATOM 1507 O O . LYS A 1 188 ? -0.242 0.686 16.119 1.00 94.75 188 LYS A O 1
ATOM 1512 N N . HIS A 1 189 ? 1.346 1.691 17.341 1.00 94.69 189 HIS A N 1
ATOM 1513 C CA . HIS A 1 189 ? 0.973 1.029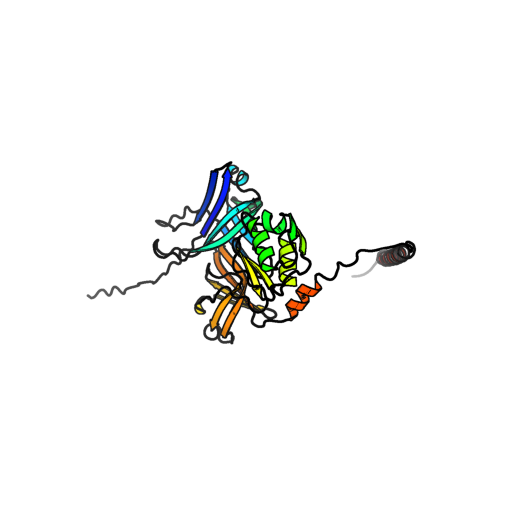 18.588 1.00 94.69 189 HIS A CA 1
ATOM 1514 C C . HIS A 1 189 ? -0.392 1.491 19.087 1.00 94.69 189 HIS A C 1
ATOM 1516 O O . HIS A 1 189 ? -1.188 0.658 19.511 1.00 94.69 189 HIS A O 1
ATOM 1522 N N . ILE A 1 190 ? -0.688 2.787 18.982 1.00 96.38 190 ILE A N 1
ATOM 1523 C CA . ILE A 1 190 ? -1.986 3.330 19.393 1.00 96.38 190 ILE A CA 1
ATOM 1524 C C . ILE A 1 190 ? -3.114 2.760 18.530 1.00 96.38 190 ILE A C 1
ATOM 1526 O O . ILE A 1 190 ? -4.125 2.319 19.066 1.00 96.38 190 ILE A O 1
ATOM 1530 N N . PHE A 1 191 ? -2.954 2.713 17.207 1.00 95.94 191 PHE A N 1
ATOM 1531 C CA . PHE A 1 191 ? -3.973 2.150 16.318 1.00 95.94 191 PHE A CA 1
ATOM 1532 C C . PHE A 1 191 ? -4.170 0.652 16.551 1.00 95.94 191 PHE A C 1
ATOM 1534 O O . PHE A 1 191 ? -5.311 0.197 16.565 1.00 95.94 191 PHE A O 1
ATOM 1541 N N . LYS A 1 192 ? -3.100 -0.105 16.838 1.00 94.38 192 LYS A N 1
ATOM 1542 C CA . LYS A 1 192 ? -3.210 -1.513 17.260 1.00 94.38 192 LYS A CA 1
ATOM 1543 C C . LYS A 1 192 ? -3.982 -1.676 18.568 1.00 94.38 192 LYS A C 1
ATOM 1545 O O . LYS A 1 192 ? -4.851 -2.542 18.646 1.00 94.38 192 LYS A O 1
ATOM 1550 N N . GLU A 1 193 ? -3.702 -0.840 19.566 1.00 94.94 193 GLU A N 1
ATOM 1551 C CA . GLU A 1 193 ? -4.432 -0.837 20.837 1.00 94.94 193 GLU A CA 1
ATOM 1552 C C . GLU A 1 193 ? -5.923 -0.533 20.620 1.00 94.94 193 GLU A C 1
ATOM 1554 O O . GLU A 1 193 ? -6.777 -1.293 21.071 1.00 94.94 193 GLU A O 1
ATOM 1559 N N . LEU A 1 194 ? -6.242 0.521 19.863 1.00 95.88 194 LEU A N 1
ATOM 1560 C CA . LEU A 1 194 ? -7.623 0.925 19.581 1.00 95.88 194 LEU A CA 1
ATOM 1561 C C . LEU A 1 194 ? -8.379 -0.122 18.752 1.00 95.88 194 LEU A C 1
ATOM 1563 O O . LEU A 1 194 ? -9.541 -0.408 19.037 1.00 95.88 194 LEU A O 1
ATOM 1567 N N . ALA A 1 195 ? -7.738 -0.735 17.755 1.00 94.56 195 ALA A N 1
ATOM 1568 C CA . ALA A 1 195 ? -8.339 -1.817 16.978 1.00 94.56 195 ALA A CA 1
ATOM 1569 C C . ALA A 1 195 ? -8.670 -3.022 17.870 1.00 94.56 195 ALA A C 1
ATOM 1571 O O . ALA A 1 195 ? -9.773 -3.561 17.802 1.00 94.56 195 ALA A O 1
ATOM 1572 N N . LYS A 1 196 ? -7.757 -3.398 18.774 1.00 93.75 196 LYS A N 1
ATOM 1573 C CA . LYS A 1 196 ? -7.970 -4.490 19.732 1.00 93.75 196 LYS A CA 1
ATOM 1574 C C . LYS A 1 196 ? -9.112 -4.192 20.700 1.00 93.75 196 LYS A C 1
ATOM 1576 O O . LYS A 1 196 ? -10.018 -5.016 20.822 1.00 93.75 196 LYS A O 1
ATOM 1581 N N . ASP A 1 197 ? -9.092 -3.019 21.337 1.00 94.12 197 ASP A N 1
ATOM 1582 C CA . ASP A 1 197 ? -10.142 -2.558 22.253 1.00 94.12 197 ASP A CA 1
ATOM 1583 C C . ASP A 1 197 ? -11.518 -2.660 21.567 1.00 94.12 197 ASP A C 1
ATOM 1585 O O . ASP A 1 197 ? -12.473 -3.213 22.114 1.00 94.12 197 ASP A O 1
ATOM 1589 N N . THR A 1 198 ? -11.603 -2.194 20.322 1.00 95.88 198 THR A N 1
ATOM 1590 C CA . THR A 1 198 ? -12.859 -2.051 19.575 1.00 95.88 198 THR A CA 1
ATOM 1591 C C . THR A 1 198 ? -13.262 -3.286 18.763 1.00 95.88 198 THR A C 1
ATOM 1593 O O . THR A 1 198 ? -14.234 -3.217 18.015 1.00 95.88 198 THR A O 1
ATOM 1596 N N . LYS A 1 199 ? -12.558 -4.422 18.900 1.00 95.19 199 LYS A N 1
ATOM 1597 C CA . LYS A 1 199 ? -12.770 -5.647 18.094 1.00 95.19 199 LYS A CA 1
ATOM 1598 C C . LYS A 1 199 ? -12.729 -5.398 16.576 1.00 95.19 199 LYS A C 1
ATOM 1600 O O . LYS A 1 199 ? -13.477 -6.000 15.805 1.00 95.19 199 LYS A O 1
ATOM 1605 N N . SER A 1 200 ? -11.838 -4.513 16.160 1.00 94.31 200 SER A N 1
ATOM 1606 C CA . SER A 1 200 ? -11.659 -4.092 14.776 1.00 94.31 200 SER A CA 1
ATOM 1607 C C . SER A 1 200 ? -10.317 -4.580 14.228 1.00 94.31 200 SER A C 1
ATOM 1609 O O . SER A 1 200 ? -9.425 -5.011 14.967 1.00 94.31 200 SER A O 1
ATOM 1611 N N . VAL A 1 201 ? -10.168 -4.493 12.915 1.00 92.75 201 VAL A N 1
ATOM 1612 C CA . VAL A 1 201 ? -8.873 -4.472 12.231 1.00 92.75 201 VAL A CA 1
ATOM 1613 C C . VAL A 1 201 ? -8.653 -3.084 11.646 1.00 92.75 201 VAL A C 1
ATOM 1615 O O . VAL A 1 201 ? -9.606 -2.322 11.473 1.00 92.75 201 VAL A O 1
ATOM 1618 N N . PHE A 1 202 ? -7.401 -2.761 11.343 1.00 93.00 202 PHE A N 1
ATOM 1619 C CA . PHE A 1 202 ? -7.089 -1.596 10.534 1.00 93.00 202 PHE A CA 1
ATOM 1620 C C . PHE A 1 202 ? -5.953 -1.915 9.573 1.00 93.00 202 PHE A C 1
ATOM 1622 O O . PHE A 1 202 ? -5.067 -2.704 9.899 1.00 93.00 202 PHE A O 1
ATOM 1629 N N . PHE A 1 203 ? -5.978 -1.260 8.425 1.00 93.12 203 PHE A N 1
ATOM 1630 C CA . PHE A 1 203 ? -4.953 -1.338 7.391 1.00 93.12 203 PHE A CA 1
ATOM 1631 C C . PHE A 1 203 ? -4.844 0.027 6.700 1.00 93.12 203 PHE A C 1
ATOM 1633 O O . PHE A 1 203 ? -5.694 0.908 6.897 1.00 93.12 203 PHE A O 1
ATOM 1640 N N . ILE A 1 204 ? -3.754 0.235 5.959 1.00 93.44 204 ILE A N 1
ATOM 1641 C CA . ILE A 1 204 ? -3.446 1.514 5.316 1.00 93.44 204 ILE A CA 1
ATOM 1642 C C . ILE A 1 204 ? -3.201 1.272 3.835 1.00 93.44 204 ILE A C 1
ATOM 1644 O O . ILE A 1 204 ? -2.157 0.744 3.464 1.00 93.44 204 ILE A O 1
ATOM 1648 N N . THR A 1 205 ? -4.118 1.752 3.002 1.00 92.06 205 THR A N 1
ATOM 1649 C CA . THR A 1 205 ? -3.997 1.658 1.547 1.00 92.06 205 THR A CA 1
ATOM 1650 C C . THR A 1 205 ? -3.730 3.045 0.988 1.00 92.06 205 THR A C 1
ATOM 1652 O O . THR A 1 205 ? -4.561 3.941 1.133 1.00 92.06 205 THR A O 1
ATOM 1655 N N . ASN A 1 206 ? -2.578 3.253 0.347 1.00 92.44 206 ASN A N 1
ATOM 1656 C CA . ASN A 1 206 ? -2.243 4.512 -0.333 1.00 92.44 206 ASN A CA 1
ATOM 1657 C C . ASN A 1 206 ? -2.405 5.773 0.549 1.00 92.44 206 ASN A C 1
ATOM 1659 O O . ASN A 1 206 ? -2.855 6.818 0.079 1.00 92.44 206 ASN A O 1
ATOM 1663 N N . GLY A 1 207 ? -2.065 5.666 1.840 1.00 93.19 207 GLY A N 1
ATOM 1664 C CA . GLY A 1 207 ? -2.209 6.743 2.832 1.00 93.19 207 GLY A CA 1
ATOM 1665 C C . GLY A 1 207 ? -3.590 6.867 3.474 1.00 93.19 207 GLY A C 1
ATOM 1666 O O . GLY A 1 207 ? -3.777 7.697 4.361 1.00 93.19 207 GLY A O 1
ATOM 1667 N N . VAL A 1 208 ? -4.554 6.037 3.081 1.00 94.31 208 VAL A N 1
ATOM 1668 C CA . VAL A 1 208 ? -5.904 6.029 3.647 1.00 94.31 208 VAL A CA 1
ATOM 1669 C C . VAL A 1 208 ? -6.002 4.952 4.719 1.00 94.31 208 VAL A C 1
ATOM 1671 O O . VAL A 1 208 ? -5.879 3.760 4.445 1.00 94.31 208 VAL A O 1
ATOM 1674 N N . VAL A 1 209 ? -6.237 5.381 5.956 1.00 95.12 209 VAL A N 1
ATOM 1675 C CA . VAL A 1 209 ? -6.392 4.504 7.118 1.00 95.12 209 VAL A CA 1
ATOM 1676 C C . VAL A 1 209 ? -7.846 4.067 7.232 1.00 95.12 209 VAL A C 1
ATOM 1678 O O . VAL A 1 209 ? -8.737 4.900 7.407 1.00 95.12 209 VAL A O 1
ATOM 1681 N N . THR A 1 210 ? -8.071 2.757 7.184 1.00 94.88 210 THR A N 1
ATOM 1682 C CA . THR A 1 210 ? -9.398 2.144 7.300 1.00 94.88 210 THR A CA 1
ATOM 1683 C C . THR A 1 210 ? -9.483 1.330 8.582 1.00 94.88 210 THR A C 1
ATOM 1685 O O . THR A 1 210 ? -8.568 0.571 8.884 1.00 94.88 210 THR A O 1
ATOM 1688 N N . PHE A 1 211 ? -10.578 1.476 9.326 1.00 95.69 211 PHE A N 1
ATOM 1689 C CA . PHE A 1 211 ? -10.945 0.617 10.451 1.00 95.69 211 PHE A CA 1
ATOM 1690 C C . PHE A 1 211 ? -12.268 -0.074 10.127 1.00 95.69 211 PHE A C 1
ATOM 1692 O O . PHE A 1 211 ? -13.226 0.602 9.753 1.00 95.69 211 PHE A O 1
ATOM 1699 N N . GLN A 1 212 ? -12.316 -1.398 10.285 1.00 94.69 212 GLN A N 1
ATOM 1700 C CA . GLN A 1 212 ? -13.523 -2.206 10.076 1.00 94.69 212 GLN A CA 1
ATOM 1701 C C . GLN A 1 212 ? -13.664 -3.284 11.159 1.00 94.69 212 GLN A C 1
ATOM 1703 O O . GLN A 1 212 ? -12.648 -3.726 11.714 1.00 94.69 212 GLN A O 1
ATOM 1708 N N . PRO A 1 213 ? -14.889 -3.754 11.467 1.00 94.12 213 PRO A N 1
ATOM 1709 C CA . PRO A 1 213 ? -15.074 -4.919 12.326 1.00 94.12 213 PRO A CA 1
ATOM 1710 C C . PRO A 1 213 ? -14.329 -6.128 11.751 1.00 94.12 213 PRO A C 1
ATOM 1712 O O . PRO A 1 213 ? -14.357 -6.364 10.543 1.00 94.12 213 PRO A O 1
ATOM 1715 N N . ARG A 1 214 ? -13.659 -6.905 12.611 1.00 88.31 214 ARG A N 1
ATOM 1716 C CA . ARG A 1 214 ? -12.789 -8.017 12.179 1.00 88.31 214 ARG A CA 1
ATOM 1717 C C . ARG A 1 214 ? -13.523 -9.078 11.344 1.00 88.31 214 ARG A C 1
ATOM 1719 O O . ARG A 1 214 ? -12.917 -9.689 10.474 1.00 88.31 214 ARG A O 1
ATOM 1726 N N . ASP A 1 215 ? -14.807 -9.278 11.609 1.00 86.88 215 ASP A N 1
ATOM 1727 C CA . ASP A 1 215 ? -15.701 -10.237 10.955 1.00 86.88 215 ASP A CA 1
ATOM 1728 C C . ASP A 1 215 ? -16.454 -9.656 9.742 1.00 86.88 215 ASP A C 1
ATOM 1730 O O . ASP A 1 215 ? -17.178 -10.382 9.065 1.00 86.88 215 ASP A O 1
ATOM 1734 N N . LYS A 1 216 ? -16.316 -8.352 9.459 1.00 89.75 216 LYS A N 1
ATOM 1735 C CA . LYS A 1 216 ? -17.100 -7.641 8.428 1.00 89.75 216 LYS A CA 1
ATOM 1736 C C . LYS A 1 216 ? -16.252 -6.706 7.570 1.00 89.75 216 LYS A C 1
ATOM 1738 O O . LYS A 1 216 ? -16.708 -5.637 7.172 1.00 89.75 216 LYS A O 1
ATOM 1743 N N . ILE A 1 217 ? -15.017 -7.105 7.285 1.00 90.88 217 ILE A N 1
ATOM 1744 C CA . ILE A 1 217 ? -14.141 -6.368 6.369 1.00 90.88 217 ILE A CA 1
ATOM 1745 C C . ILE A 1 217 ? -14.781 -6.378 4.977 1.00 90.88 217 ILE A C 1
ATOM 1747 O O . ILE A 1 217 ? -15.105 -7.443 4.441 1.00 90.88 217 ILE A O 1
ATOM 1751 N N . ASN A 1 218 ? -15.001 -5.191 4.417 1.00 90.38 218 ASN A N 1
ATOM 1752 C CA . ASN A 1 218 ? -15.584 -5.025 3.092 1.00 90.38 218 ASN A CA 1
ATOM 1753 C C . ASN A 1 218 ? -15.339 -3.606 2.568 1.00 90.38 218 ASN A C 1
ATOM 1755 O O . ASN A 1 218 ? -15.931 -2.649 3.069 1.00 90.38 218 ASN A O 1
ATOM 1759 N N . ARG A 1 219 ? -14.503 -3.465 1.540 1.00 91.00 219 ARG A N 1
ATOM 1760 C CA . ARG A 1 219 ? -14.315 -2.198 0.808 1.00 91.00 219 ARG A CA 1
ATOM 1761 C C . ARG A 1 219 ? -15.151 -2.097 -0.466 1.00 91.00 219 ARG A C 1
ATOM 1763 O O . ARG A 1 219 ? -15.123 -1.065 -1.128 1.00 91.00 219 ARG A O 1
ATOM 1770 N N . GLY A 1 220 ? -15.882 -3.154 -0.799 1.00 92.31 220 GLY A N 1
ATOM 1771 C CA . GLY A 1 220 ? -16.596 -3.322 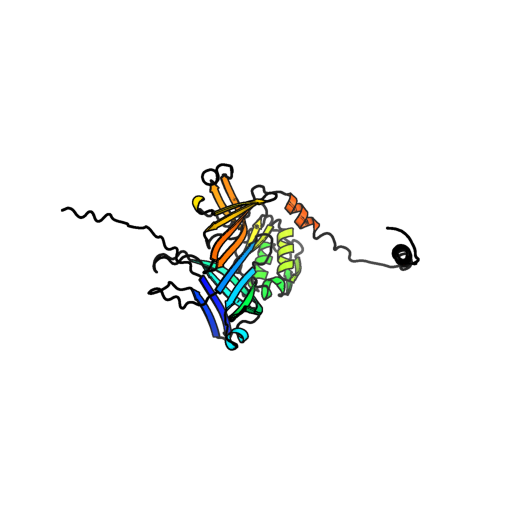-2.054 1.00 92.31 220 GLY A CA 1
ATOM 1772 C C . GLY A 1 220 ? -16.346 -4.705 -2.646 1.00 92.31 220 GLY A C 1
ATOM 1773 O O . GLY A 1 220 ? -15.449 -5.434 -2.211 1.00 92.31 220 GLY A O 1
ATOM 1774 N N . VAL A 1 221 ? -17.145 -5.041 -3.654 1.00 92.00 221 VAL A N 1
ATOM 1775 C CA . VAL A 1 221 ? -17.005 -6.269 -4.438 1.00 92.00 221 VAL A CA 1
ATOM 1776 C C . VAL A 1 221 ? -16.423 -5.903 -5.799 1.00 92.00 221 VAL A C 1
ATOM 1778 O O . VAL A 1 221 ? -16.917 -4.995 -6.466 1.00 92.00 221 VAL A O 1
ATOM 1781 N N . LEU A 1 222 ? -15.350 -6.586 -6.180 1.00 91.81 222 LEU A N 1
ATOM 1782 C CA . LEU A 1 222 ? -14.723 -6.502 -7.487 1.00 91.81 222 LEU A CA 1
ATOM 1783 C C . LEU A 1 222 ? -15.285 -7.612 -8.373 1.00 91.81 222 LEU A C 1
ATOM 1785 O O . LEU A 1 222 ? -15.223 -8.794 -8.027 1.00 91.81 222 LEU A O 1
ATOM 1789 N N . GLU A 1 223 ? -15.801 -7.209 -9.527 1.00 87.69 223 GLU A N 1
ATOM 1790 C CA . GLU A 1 223 ? -16.147 -8.123 -10.609 1.00 87.69 223 GLU A CA 1
ATOM 1791 C C . GLU A 1 223 ? -14.884 -8.429 -11.415 1.00 87.69 223 GLU A C 1
ATOM 1793 O O . GLU A 1 223 ? -14.197 -7.516 -11.884 1.00 87.69 223 GLU A O 1
ATOM 1798 N N . PHE A 1 224 ? -14.568 -9.713 -11.570 1.00 87.00 224 PHE A N 1
ATOM 1799 C CA . PHE A 1 224 ? -13.380 -10.156 -12.287 1.00 87.00 224 PHE A CA 1
ATOM 1800 C C . PHE A 1 224 ? -13.675 -11.398 -13.125 1.00 87.00 224 PHE A C 1
ATOM 1802 O O . PHE A 1 224 ? -14.260 -12.371 -12.649 1.00 87.00 224 PHE A O 1
ATOM 1809 N N . ASP A 1 225 ? -13.242 -11.375 -14.385 1.00 86.81 225 ASP A N 1
ATOM 1810 C CA . ASP A 1 225 ? -13.374 -12.524 -15.275 1.00 86.81 225 ASP A CA 1
ATOM 1811 C C . ASP A 1 225 ? -12.391 -13.622 -14.858 1.00 86.81 225 ASP A C 1
ATOM 1813 O O . ASP A 1 225 ? -11.175 -13.476 -14.988 1.00 86.81 225 ASP A O 1
ATOM 1817 N N . SER A 1 226 ? -12.931 -14.745 -14.386 1.00 85.00 226 SER A N 1
ATOM 1818 C CA . SER A 1 226 ? -12.149 -15.887 -13.903 1.00 85.00 226 SER A CA 1
ATOM 1819 C C . SER A 1 226 ? -11.210 -16.476 -14.966 1.00 85.00 226 SER A C 1
ATOM 1821 O O . SER A 1 226 ? -10.175 -17.034 -14.616 1.00 85.00 226 SER A O 1
ATOM 1823 N N . ASN A 1 227 ? -11.482 -16.278 -16.261 1.00 84.31 227 ASN A N 1
ATOM 1824 C CA . ASN A 1 227 ? -10.590 -16.727 -17.340 1.00 84.31 227 ASN A CA 1
ATOM 1825 C C . ASN A 1 227 ? -9.271 -15.940 -17.418 1.00 84.31 227 ASN A C 1
ATOM 1827 O O . ASN A 1 227 ? -8.378 -16.297 -18.183 1.00 84.31 227 ASN A O 1
ATOM 1831 N N . ARG A 1 228 ? -9.140 -14.853 -16.650 1.00 88.69 228 ARG A N 1
ATOM 1832 C CA . ARG A 1 228 ? -7.920 -14.042 -16.557 1.00 88.69 228 ARG A CA 1
ATOM 1833 C C . ARG A 1 228 ? -6.960 -14.522 -15.463 1.00 88.69 228 ARG A C 1
ATOM 1835 O O . ARG A 1 228 ? -5.887 -13.932 -15.302 1.00 88.69 228 ARG A O 1
ATOM 1842 N N . PHE A 1 229 ? -7.319 -15.572 -14.721 1.00 90.44 229 PHE A N 1
ATOM 1843 C CA . PHE A 1 229 ? -6.380 -16.284 -13.857 1.00 90.44 229 PHE A CA 1
ATOM 1844 C C . PHE A 1 229 ? -5.426 -17.148 -14.686 1.00 90.44 229 PHE A C 1
ATOM 1846 O O . PHE A 1 229 ? -5.809 -17.783 -15.661 1.00 90.44 229 PHE A O 1
ATOM 1853 N N . GLN A 1 230 ? -4.163 -17.145 -14.281 1.00 89.62 230 GLN A N 1
ATOM 1854 C CA . GLN A 1 230 ? -3.059 -17.875 -14.895 1.00 89.62 230 GLN A CA 1
ATOM 1855 C C . GLN A 1 230 ? -2.689 -19.121 -14.087 1.00 89.62 230 GLN A C 1
ATOM 1857 O O . GLN A 1 230 ? -2.286 -20.123 -14.665 1.00 89.62 230 GLN A O 1
ATOM 1862 N N . ASP A 1 231 ? -2.774 -19.039 -12.756 1.00 89.75 231 ASP A N 1
ATOM 1863 C CA . ASP A 1 231 ? -2.348 -20.103 -11.847 1.00 89.75 231 ASP A CA 1
ATOM 1864 C C . ASP A 1 231 ? -3.080 -19.998 -10.501 1.00 89.75 231 ASP A C 1
ATOM 1866 O O . ASP A 1 231 ? -3.480 -18.906 -10.082 1.00 89.75 231 ASP A O 1
ATOM 1870 N N . ILE A 1 232 ? -3.231 -21.135 -9.821 1.00 89.06 232 ILE A N 1
ATOM 1871 C CA . ILE A 1 232 ? -3.842 -21.246 -8.495 1.00 89.06 232 ILE A CA 1
ATOM 1872 C C . ILE A 1 232 ? -3.005 -22.176 -7.634 1.00 89.06 232 ILE A C 1
ATOM 1874 O O . ILE A 1 232 ? -2.703 -23.305 -8.015 1.00 89.06 232 ILE A O 1
ATOM 1878 N N . LYS A 1 233 ? -2.700 -21.720 -6.420 1.00 89.56 233 LYS A N 1
ATOM 1879 C CA . LYS A 1 233 ? -2.010 -22.513 -5.405 1.00 89.56 233 LYS A CA 1
ATOM 1880 C C . LYS A 1 233 ? -2.854 -22.583 -4.149 1.00 89.56 233 LYS A C 1
ATOM 1882 O O . LYS A 1 233 ? -3.214 -21.554 -3.582 1.00 89.56 233 LYS A O 1
ATOM 1887 N N . GLU A 1 234 ? -3.166 -23.800 -3.728 1.00 85.25 234 GLU A N 1
ATOM 1888 C CA . GLU A 1 234 ? -3.739 -24.052 -2.412 1.00 85.25 234 GLU A CA 1
ATOM 1889 C C . GLU A 1 234 ? -2.632 -23.985 -1.358 1.00 85.25 234 GLU A C 1
ATOM 1891 O O . GLU A 1 234 ? -1.574 -24.596 -1.511 1.00 85.25 234 GLU A O 1
ATOM 1896 N N . ASN A 1 235 ? -2.890 -23.235 -0.294 1.00 83.06 235 ASN A N 1
ATOM 1897 C CA . ASN A 1 235 ? -2.056 -23.158 0.898 1.00 83.06 235 ASN A CA 1
ATOM 1898 C C . ASN A 1 235 ? -2.893 -23.600 2.112 1.00 83.06 235 ASN A C 1
ATOM 1900 O O . ASN A 1 235 ? -4.099 -23.816 1.997 1.00 83.06 235 ASN A O 1
ATOM 1904 N N . ASP A 1 236 ? -2.282 -23.694 3.296 1.00 75.94 236 ASP A N 1
ATOM 1905 C CA . ASP A 1 236 ? -2.964 -24.078 4.542 1.00 75.94 236 ASP A CA 1
ATOM 1906 C C . ASP A 1 236 ? -4.136 -23.124 4.892 1.00 75.94 236 ASP A C 1
ATOM 1908 O O . ASP A 1 236 ? -3.969 -22.143 5.616 1.00 75.94 236 ASP A O 1
ATOM 1912 N N . GLY A 1 237 ? -5.341 -23.419 4.388 1.00 73.69 237 GLY A N 1
ATOM 1913 C CA . GLY A 1 237 ? -6.572 -22.657 4.641 1.00 73.69 237 GLY A CA 1
ATOM 1914 C C . GLY A 1 237 ? -6.797 -21.419 3.754 1.00 73.69 237 GLY A C 1
ATOM 1915 O O . GLY A 1 237 ? -7.779 -20.699 3.963 1.00 73.69 237 GLY A O 1
ATOM 1916 N N . THR A 1 238 ? -5.935 -21.165 2.764 1.00 83.19 238 THR A N 1
ATOM 1917 C CA . THR A 1 238 ? -6.052 -20.043 1.809 1.00 83.19 238 THR A CA 1
ATOM 1918 C C . THR A 1 238 ? -5.728 -20.483 0.382 1.00 83.19 238 THR A C 1
ATOM 1920 O O . THR A 1 238 ? -5.149 -21.545 0.165 1.00 83.19 238 THR A O 1
ATOM 1923 N N . TYR A 1 239 ? -6.091 -19.663 -0.606 1.00 87.81 239 TYR A N 1
ATOM 1924 C CA . TYR A 1 239 ? -5.663 -19.854 -1.995 1.00 87.81 239 TYR A CA 1
ATOM 1925 C C . TYR A 1 239 ? -4.923 -18.615 -2.482 1.00 87.81 239 TYR A C 1
ATOM 1927 O O . TYR A 1 239 ? -5.403 -17.496 -2.301 1.00 87.81 239 TYR A O 1
ATOM 1935 N N . THR A 1 240 ? -3.782 -18.817 -3.134 1.00 92.88 240 THR A N 1
ATOM 1936 C CA . THR A 1 240 ? -3.103 -17.781 -3.913 1.00 92.88 240 THR A CA 1
ATOM 1937 C C . THR A 1 240 ? -3.523 -17.911 -5.369 1.00 92.88 240 THR A C 1
ATOM 1939 O O . THR A 1 240 ? -3.283 -18.938 -6.001 1.00 92.88 240 THR A O 1
ATOM 1942 N N . LEU A 1 241 ? -4.133 -16.859 -5.902 1.00 93.44 241 LEU A N 1
ATOM 1943 C CA . LEU A 1 241 ? -4.572 -16.759 -7.285 1.00 93.44 241 LEU A CA 1
ATOM 1944 C C . LEU A 1 241 ? -3.634 -15.802 -8.023 1.00 93.44 241 LEU A C 1
ATOM 1946 O O . LEU A 1 241 ? -3.470 -14.654 -7.606 1.00 93.44 241 LEU A O 1
ATOM 1950 N N . LYS A 1 242 ? -3.016 -16.257 -9.113 1.00 94.94 242 LYS A N 1
ATOM 1951 C CA . LYS A 1 242 ? -2.213 -15.414 -10.005 1.00 94.94 242 LYS A CA 1
ATOM 1952 C C . LYS A 1 242 ? -3.052 -15.048 -11.216 1.00 94.94 242 LYS A C 1
ATOM 1954 O O . LYS A 1 242 ? -3.540 -15.932 -11.911 1.00 94.94 242 LYS A O 1
ATOM 1959 N N . ALA A 1 243 ? -3.206 -13.763 -11.484 1.00 93.50 243 ALA A N 1
ATOM 1960 C CA . ALA A 1 243 ? -3.963 -13.227 -12.605 1.00 93.50 243 ALA A CA 1
ATOM 1961 C C . ALA A 1 243 ? -3.074 -12.407 -13.540 1.00 93.50 243 ALA A C 1
ATOM 1963 O O . ALA A 1 243 ? -1.969 -12.002 -13.168 1.00 93.50 243 ALA A O 1
ATOM 1964 N N . ILE A 1 244 ? -3.589 -12.087 -14.732 1.00 92.62 244 ILE A N 1
ATOM 1965 C CA . ILE A 1 244 ? -3.065 -10.934 -15.477 1.00 92.62 244 ILE A CA 1
ATOM 1966 C C . ILE A 1 244 ? -3.047 -9.701 -14.562 1.00 92.62 244 ILE A C 1
ATOM 1968 O O . ILE A 1 244 ? -3.817 -9.615 -13.604 1.00 92.62 244 ILE A O 1
ATOM 1972 N N . PHE A 1 245 ? -2.165 -8.745 -14.844 1.00 94.06 245 PHE A N 1
ATOM 1973 C CA . PHE A 1 245 ? -2.074 -7.539 -14.029 1.00 94.06 245 PHE A CA 1
ATOM 1974 C C . PHE A 1 245 ? -3.430 -6.819 -13.966 1.00 94.06 245 PHE A C 1
ATOM 1976 O O . PHE A 1 245 ? -4.055 -6.620 -15.005 1.00 94.06 245 PHE A O 1
ATOM 1983 N N . ASP A 1 246 ? -3.861 -6.422 -12.769 1.00 94.62 246 ASP A N 1
ATOM 1984 C CA . ASP A 1 246 ? -5.062 -5.615 -12.556 1.00 94.62 246 ASP A CA 1
ATOM 1985 C C . ASP A 1 246 ? -4.838 -4.700 -11.347 1.00 94.62 246 ASP A C 1
ATOM 1987 O O . ASP A 1 246 ? -4.653 -5.163 -10.221 1.00 94.62 246 ASP A O 1
ATOM 1991 N N . HIS A 1 247 ? -4.831 -3.387 -11.583 1.00 94.81 247 HIS A N 1
ATOM 1992 C CA . HIS A 1 247 ? -4.507 -2.387 -10.564 1.00 94.81 247 HIS A CA 1
ATOM 1993 C C . HIS A 1 247 ? -5.587 -2.243 -9.477 1.00 94.81 247 HIS A C 1
ATOM 1995 O O . HIS A 1 247 ? -5.366 -1.567 -8.472 1.00 94.81 247 HIS A O 1
ATOM 2001 N N . ARG A 1 248 ? -6.779 -2.816 -9.691 1.00 94.50 248 ARG A N 1
ATOM 2002 C CA . ARG A 1 248 ? -7.935 -2.661 -8.795 1.00 94.50 248 ARG A CA 1
ATOM 2003 C C . ARG A 1 248 ? -7.896 -3.628 -7.622 1.00 94.5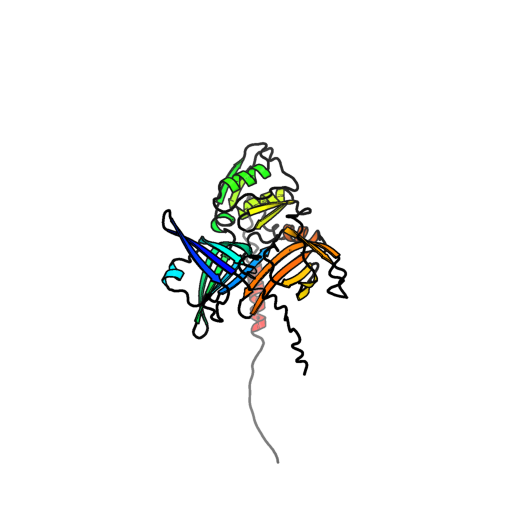0 248 ARG A C 1
ATOM 2005 O O . ARG A 1 248 ? -8.555 -3.378 -6.615 1.00 94.50 248 ARG A O 1
ATOM 2012 N N . PHE A 1 249 ? -7.138 -4.718 -7.734 1.00 94.56 249 PHE A N 1
ATOM 2013 C CA . PHE A 1 249 ? -6.957 -5.648 -6.628 1.00 94.56 249 PHE A CA 1
ATOM 2014 C C . PHE A 1 249 ? -6.207 -4.974 -5.484 1.00 94.56 249 PHE A C 1
ATOM 2016 O O . PHE A 1 249 ? -5.068 -4.557 -5.637 1.00 94.56 249 PHE A O 1
ATOM 2023 N N . GLN A 1 250 ? -6.866 -4.862 -4.336 1.00 92.81 250 GLN A N 1
ATOM 2024 C CA . GLN A 1 250 ? -6.315 -4.274 -3.120 1.00 92.81 250 GLN A CA 1
ATOM 2025 C C . GLN A 1 250 ? -6.854 -5.030 -1.906 1.00 92.81 250 GLN A C 1
ATOM 2027 O O . GLN A 1 250 ? -7.906 -5.675 -1.957 1.00 92.81 250 GLN A O 1
ATOM 2032 N N . GLU A 1 251 ? -6.154 -4.908 -0.788 1.00 92.44 251 GLU A N 1
ATOM 2033 C CA . GLU A 1 251 ? -6.539 -5.488 0.486 1.00 92.44 251 G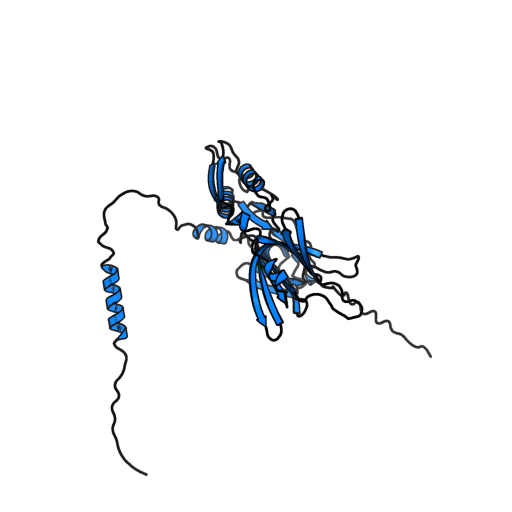LU A CA 1
ATOM 2034 C C . GLU A 1 251 ? -7.915 -4.973 0.953 1.00 92.44 251 GLU A C 1
ATOM 2036 O O . GLU A 1 251 ? -8.257 -3.790 0.814 1.00 92.44 251 GLU A O 1
ATOM 2041 N N . GLY A 1 252 ? -8.730 -5.872 1.508 1.00 91.62 252 GLY A N 1
ATOM 2042 C CA . GLY A 1 252 ? -10.046 -5.544 2.062 1.00 91.62 252 GLY A CA 1
ATOM 2043 C C . GLY A 1 252 ? -11.193 -5.489 1.045 1.00 91.62 252 GLY A C 1
ATOM 2044 O O . GLY A 1 252 ? -12.355 -5.416 1.457 1.00 91.62 252 GLY A O 1
ATOM 2045 N N . PHE A 1 253 ? -10.908 -5.543 -0.259 1.00 93.69 253 PHE A N 1
ATOM 2046 C CA . PHE A 1 253 ? -11.934 -5.811 -1.267 1.00 93.69 253 PHE A CA 1
ATOM 2047 C C . PHE A 1 253 ? -12.332 -7.278 -1.253 1.00 93.69 253 PHE A C 1
ATOM 2049 O O . PHE A 1 253 ? -11.560 -8.156 -0.868 1.00 93.69 253 PHE A O 1
ATOM 2056 N N . LYS A 1 254 ? -13.548 -7.544 -1.710 1.00 92.50 254 LYS A N 1
ATOM 2057 C CA . LYS A 1 254 ? -14.003 -8.895 -1.984 1.00 92.50 254 LYS A CA 1
ATOM 2058 C C . LYS A 1 254 ? -14.054 -9.135 -3.481 1.00 92.50 254 LYS A C 1
ATOM 2060 O O . LYS A 1 254 ? -14.225 -8.194 -4.246 1.00 92.50 254 LYS A O 1
ATOM 2065 N N . ILE A 1 255 ? -13.912 -10.382 -3.893 1.00 91.25 255 ILE A N 1
ATOM 2066 C CA . ILE A 1 255 ? -13.960 -10.801 -5.289 1.00 91.25 255 ILE A CA 1
ATOM 2067 C C . ILE A 1 255 ? -15.010 -11.894 -5.443 1.00 91.25 255 ILE A C 1
ATOM 2069 O O . ILE A 1 255 ? -15.057 -12.831 -4.642 1.00 91.25 255 ILE A O 1
ATOM 2073 N N . ASN A 1 256 ? -15.869 -11.752 -6.448 1.00 88.19 256 ASN A N 1
ATOM 2074 C CA . ASN A 1 256 ? -16.836 -12.780 -6.806 1.00 88.19 256 ASN A CA 1
ATOM 2075 C C . ASN A 1 256 ? -16.180 -13.762 -7.783 1.00 88.19 256 ASN A C 1
ATOM 2077 O O . ASN A 1 256 ? -15.714 -13.364 -8.848 1.00 88.19 256 ASN A O 1
ATOM 2081 N N . LEU A 1 257 ? -16.099 -15.033 -7.399 1.00 86.00 257 LEU A N 1
ATOM 2082 C CA . LEU A 1 257 ? -15.392 -16.072 -8.140 1.00 86.00 257 LEU A CA 1
ATOM 2083 C C . LEU A 1 257 ? -16.342 -17.196 -8.549 1.00 86.00 257 LEU A C 1
ATOM 2085 O O . LEU A 1 257 ? -17.178 -17.631 -7.758 1.00 86.00 257 LEU A O 1
ATOM 2089 N N . ASP A 1 258 ? -16.163 -17.709 -9.767 1.00 84.12 258 ASP A N 1
ATOM 2090 C CA . ASP A 1 258 ? -16.717 -18.988 -10.225 1.00 84.12 258 ASP A CA 1
ATOM 2091 C C . ASP A 1 258 ? -15.622 -19.728 -11.004 1.00 84.12 258 ASP A C 1
ATOM 2093 O O . ASP A 1 258 ? -15.533 -19.665 -12.231 1.00 84.12 258 ASP A O 1
ATOM 2097 N N . LEU A 1 259 ? -14.732 -20.388 -10.259 1.00 79.88 259 LEU A N 1
ATOM 2098 C CA . LEU A 1 259 ? -13.523 -21.000 -10.814 1.00 79.88 259 LEU A CA 1
ATOM 2099 C C . LEU A 1 259 ? -13.757 -22.404 -11.369 1.00 79.88 259 LEU A C 1
ATOM 2101 O O . LEU A 1 259 ? -12.878 -22.936 -12.043 1.00 79.88 259 LEU A O 1
ATOM 2105 N N . LYS A 1 260 ? -14.945 -22.986 -11.163 1.00 73.50 260 LYS A N 1
ATOM 2106 C CA . LYS A 1 260 ? -15.270 -24.351 -11.604 1.00 73.50 260 LYS A CA 1
ATOM 2107 C C . LYS A 1 260 ? -15.123 -24.536 -13.115 1.00 73.50 260 LYS A C 1
ATOM 2109 O O . LYS A 1 260 ? -14.764 -25.613 -13.577 1.00 73.50 260 LYS A O 1
ATOM 2114 N N . LYS A 1 261 ? -15.412 -23.486 -13.892 1.00 65.75 261 LYS A N 1
ATOM 2115 C CA . LYS A 1 261 ? -15.281 -23.503 -15.358 1.00 65.75 261 LYS A CA 1
ATOM 2116 C C . LYS A 1 261 ? -13.836 -23.380 -15.836 1.00 65.75 261 LYS A C 1
ATOM 2118 O O . LYS A 1 261 ? -13.532 -23.833 -16.931 1.00 65.75 261 LYS A O 1
ATOM 2123 N N . THR A 1 262 ? -12.982 -22.742 -15.044 1.00 66.94 262 THR A N 1
ATOM 2124 C CA . THR A 1 262 ? -11.593 -22.437 -15.412 1.00 66.94 262 THR A CA 1
ATOM 2125 C C . THR A 1 262 ? -10.631 -23.508 -14.892 1.00 66.94 262 THR A C 1
ATOM 2127 O O . THR A 1 262 ? -9.635 -23.807 -15.541 1.00 66.94 262 THR A O 1
ATOM 2130 N N . PHE A 1 263 ? -10.955 -24.136 -13.760 1.00 72.25 263 PHE A N 1
ATOM 2131 C CA . PHE A 1 263 ? -10.165 -25.185 -13.126 1.00 72.25 263 PHE A CA 1
ATOM 2132 C C . PHE A 1 263 ? -11.094 -26.346 -12.757 1.00 72.25 263 PHE A C 1
ATOM 2134 O O . PHE A 1 263 ? -11.784 -26.301 -11.740 1.00 72.25 263 PHE A O 1
ATOM 2141 N N . GLU A 1 264 ? -11.115 -27.392 -13.589 1.00 59.94 264 GLU A N 1
ATOM 2142 C CA . GLU A 1 264 ? -12.102 -28.493 -13.553 1.00 59.94 264 GLU A CA 1
ATOM 2143 C C . GLU A 1 264 ? -12.232 -29.212 -12.192 1.00 59.94 264 GLU A C 1
ATOM 2145 O O . GLU A 1 264 ? -13.238 -29.871 -11.935 1.00 59.94 264 GLU A O 1
ATOM 2150 N N . GLN A 1 265 ? -11.235 -29.081 -11.310 1.00 63.47 265 GLN A N 1
ATOM 2151 C CA . GL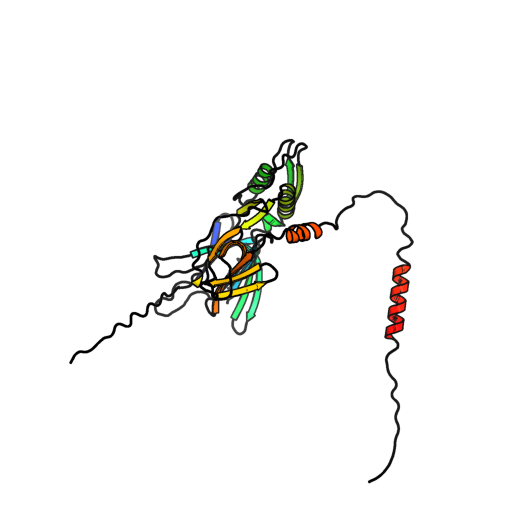N A 1 265 ? -11.162 -29.749 -10.005 1.00 63.47 265 GLN A CA 1
ATOM 2152 C C . GLN A 1 265 ? -11.437 -28.822 -8.805 1.00 63.47 265 GLN A C 1
ATOM 2154 O O . GLN A 1 265 ? -11.451 -29.296 -7.670 1.00 63.47 265 GLN A O 1
ATOM 2159 N N . LEU A 1 266 ? -11.660 -27.517 -9.020 1.00 68.62 266 LEU A N 1
ATOM 2160 C CA . LEU A 1 266 ? -11.860 -26.540 -7.944 1.00 68.62 266 LEU A CA 1
ATOM 2161 C C . LEU A 1 266 ? -13.323 -26.093 -7.849 1.00 68.62 266 LEU A C 1
ATOM 2163 O O . LEU A 1 266 ? -13.852 -25.420 -8.730 1.00 68.62 266 LEU A O 1
ATOM 2167 N N . GLU A 1 267 ? -13.967 -26.384 -6.719 1.00 71.25 267 GLU A N 1
ATOM 2168 C CA . GLU A 1 267 ? -15.313 -25.889 -6.396 1.00 71.25 267 GLU A CA 1
ATOM 2169 C C . GLU A 1 267 ? -15.270 -24.552 -5.634 1.00 71.25 267 GLU A C 1
ATOM 2171 O O . GLU A 1 267 ? -15.939 -24.365 -4.620 1.00 71.25 267 GLU A O 1
ATOM 2176 N N . ILE A 1 268 ? -14.462 -23.603 -6.118 1.00 78.44 268 ILE A N 1
ATOM 2177 C CA . ILE A 1 268 ? -14.411 -22.243 -5.567 1.00 78.44 268 ILE A CA 1
ATOM 2178 C C . ILE A 1 268 ? -15.476 -21.407 -6.275 1.00 78.44 268 ILE A C 1
ATOM 2180 O O . ILE A 1 268 ? -15.310 -21.005 -7.430 1.00 78.44 268 ILE A O 1
ATOM 2184 N N . LYS A 1 269 ? -16.582 -21.166 -5.569 1.00 84.25 269 LYS A N 1
ATOM 2185 C CA . LYS A 1 269 ? -17.687 -20.336 -6.037 1.00 84.25 269 LYS A CA 1
ATOM 2186 C C . LYS A 1 269 ? -18.235 -19.474 -4.909 1.00 84.25 269 LYS A C 1
ATOM 2188 O O . LYS A 1 269 ? -18.684 -19.999 -3.892 1.00 84.25 269 LYS A O 1
ATOM 2193 N N . GLY A 1 270 ? -18.252 -18.163 -5.119 1.00 85.75 270 GLY A N 1
ATOM 2194 C CA . GLY A 1 270 ? -18.798 -17.200 -4.171 1.00 85.75 270 GLY A CA 1
ATOM 2195 C C . GLY A 1 270 ? -17.927 -15.964 -3.998 1.00 85.75 270 GLY A C 1
ATOM 2196 O O . GLY A 1 270 ? -17.028 -15.688 -4.787 1.00 85.75 270 GLY A O 1
ATOM 2197 N N . GLU A 1 271 ? -18.223 -15.216 -2.942 1.00 88.88 271 GLU A N 1
ATOM 2198 C CA . GLU A 1 271 ? -17.556 -13.964 -2.607 1.00 88.88 271 GLU A CA 1
ATOM 2199 C C . GLU A 1 271 ? -16.443 -14.213 -1.582 1.00 88.88 271 GLU A C 1
ATOM 2201 O O . GLU A 1 271 ? -16.702 -14.691 -0.475 1.00 88.88 271 GLU A O 1
ATOM 2206 N N . TYR A 1 272 ? -15.208 -13.860 -1.935 1.00 89.69 272 TYR A N 1
ATOM 2207 C CA . TYR A 1 272 ? -14.034 -14.088 -1.094 1.00 89.69 272 TYR A CA 1
ATOM 2208 C C . TYR A 1 272 ? -13.302 -12.786 -0.786 1.00 89.69 272 TYR A C 1
ATOM 2210 O O . TYR A 1 272 ? -13.150 -11.931 -1.652 1.00 89.69 272 TYR A O 1
ATOM 2218 N N . LEU A 1 273 ? -12.833 -12.631 0.453 1.00 91.31 273 LEU A N 1
ATOM 2219 C CA . LEU A 1 273 ? -12.050 -11.470 0.876 1.00 91.31 273 LEU A CA 1
ATOM 2220 C C . LEU A 1 273 ? -10.606 -11.588 0.377 1.00 91.31 273 LEU A C 1
ATOM 2222 O O . LEU A 1 273 ? -9.946 -12.590 0.657 1.00 91.31 273 LEU A O 1
ATOM 2226 N N . ILE A 1 274 ? -10.112 -10.537 -0.277 1.00 93.06 274 ILE A N 1
ATOM 2227 C CA . ILE A 1 274 ? -8.696 -10.363 -0.601 1.00 93.06 274 ILE A CA 1
ATOM 2228 C C . ILE A 1 274 ? -7.973 -9.925 0.674 1.00 93.06 274 ILE A C 1
ATOM 2230 O O . ILE A 1 274 ? -8.181 -8.816 1.183 1.00 93.06 274 ILE A O 1
ATOM 2234 N N . THR A 1 275 ? -7.139 -10.811 1.216 1.00 90.81 275 THR A N 1
ATOM 2235 C CA . THR A 1 275 ? -6.390 -10.556 2.453 1.00 90.81 275 THR A CA 1
ATOM 2236 C C . THR A 1 275 ? -5.033 -9.948 2.159 1.00 90.81 275 THR A C 1
ATOM 2238 O O . THR A 1 275 ? -4.615 -9.024 2.855 1.00 90.81 275 THR A O 1
ATOM 2241 N N . LYS A 1 276 ? -4.353 -10.464 1.137 1.00 93.50 276 LYS A N 1
ATOM 2242 C CA . LYS A 1 276 ? -2.992 -10.088 0.763 1.00 93.50 276 LYS A CA 1
ATOM 2243 C C . LYS A 1 276 ? -2.817 -10.169 -0.737 1.00 93.50 276 LYS A C 1
ATOM 2245 O O . LYS A 1 276 ? -3.619 -10.794 -1.428 1.00 93.50 276 LYS A O 1
ATOM 2250 N N . GLY A 1 277 ? -1.738 -9.599 -1.234 1.00 95.00 277 GLY A N 1
ATOM 2251 C CA . GLY A 1 277 ? -1.350 -9.781 -2.615 1.00 95.00 277 GLY A CA 1
ATOM 2252 C C . GLY A 1 277 ? -0.177 -8.912 -3.000 1.00 95.00 277 GLY A C 1
ATOM 2253 O O . GLY A 1 277 ? 0.407 -8.205 -2.175 1.00 95.00 277 GLY A O 1
ATOM 2254 N N . LYS A 1 278 ? 0.179 -8.999 -4.275 1.00 96.75 278 LYS A N 1
ATOM 2255 C CA . LYS A 1 278 ? 1.216 -8.169 -4.860 1.00 96.75 278 LYS A CA 1
ATOM 2256 C C . LYS A 1 278 ? 0.938 -7.875 -6.321 1.00 96.75 278 LYS A C 1
ATOM 2258 O O . LYS A 1 278 ? 0.437 -8.730 -7.054 1.00 96.75 278 LYS A O 1
ATOM 2263 N N . HIS A 1 279 ? 1.346 -6.695 -6.754 1.00 97.88 279 HIS A N 1
ATOM 2264 C CA . HIS A 1 279 ? 1.426 -6.342 -8.161 1.00 97.88 279 HIS A CA 1
ATOM 2265 C C . HIS A 1 279 ? 2.875 -6.429 -8.614 1.00 97.88 279 HIS A C 1
ATOM 2267 O O . HIS A 1 279 ? 3.766 -5.916 -7.938 1.00 97.88 279 HIS A O 1
ATOM 2273 N N . VAL A 1 280 ? 3.106 -7.052 -9.766 1.00 96.81 280 VAL A N 1
ATOM 2274 C CA . VAL A 1 280 ? 4.429 -7.124 -10.388 1.00 96.81 280 VAL A CA 1
ATOM 2275 C C . VAL A 1 280 ? 4.337 -6.570 -11.796 1.00 96.81 280 VAL A C 1
ATOM 2277 O O . VAL A 1 280 ? 3.485 -6.990 -12.581 1.00 96.81 280 VAL A O 1
ATOM 2280 N N . MET A 1 281 ? 5.229 -5.636 -12.110 1.00 93.50 281 MET A N 1
ATOM 2281 C CA . MET A 1 281 ? 5.404 -5.090 -13.446 1.00 93.50 281 MET A CA 1
ATOM 2282 C C . MET A 1 281 ? 6.883 -5.124 -13.815 1.00 93.50 281 MET A C 1
ATOM 2284 O O . MET A 1 281 ? 7.673 -4.284 -13.386 1.00 93.50 281 MET A O 1
ATOM 2288 N N . ASN A 1 282 ? 7.239 -6.116 -14.625 1.00 90.00 282 ASN A N 1
ATOM 2289 C CA . ASN A 1 282 ? 8.502 -6.204 -15.333 1.00 90.00 282 ASN A CA 1
ATOM 2290 C C . ASN A 1 282 ? 8.204 -6.183 -16.837 1.00 90.00 282 ASN A C 1
ATOM 2292 O O . ASN A 1 282 ? 7.516 -7.052 -17.378 1.00 90.00 282 ASN A O 1
ATOM 2296 N N . PHE A 1 283 ? 8.696 -5.161 -17.529 1.00 82.12 283 PHE A N 1
ATOM 2297 C CA . PHE A 1 283 ? 8.404 -4.978 -18.950 1.00 82.12 283 PHE A CA 1
ATOM 2298 C C . PHE A 1 283 ? 9.076 -6.021 -19.849 1.00 82.12 283 PHE A C 1
ATOM 2300 O O . PHE A 1 283 ? 8.579 -6.268 -20.945 1.00 82.12 283 PHE A O 1
ATOM 2307 N N . LYS A 1 284 ? 10.146 -6.675 -19.374 1.00 78.06 284 LYS A N 1
ATOM 2308 C CA . LYS A 1 284 ? 10.898 -7.692 -20.125 1.00 78.06 284 LYS A CA 1
ATOM 2309 C C . LYS A 1 284 ? 10.377 -9.106 -19.906 1.00 78.06 284 LYS A C 1
ATOM 2311 O O . LYS A 1 284 ? 10.471 -9.931 -20.808 1.00 78.06 284 LYS A O 1
ATOM 2316 N N . THR A 1 285 ? 9.861 -9.392 -18.715 1.00 82.12 285 THR A N 1
ATOM 2317 C CA . THR A 1 285 ? 9.399 -10.731 -18.338 1.00 82.12 285 THR A CA 1
ATOM 2318 C C . THR A 1 285 ? 7.893 -10.710 -18.108 1.00 82.12 285 THR A C 1
ATOM 2320 O O . THR A 1 285 ? 7.100 -10.903 -19.034 1.00 82.12 285 THR A O 1
ATOM 2323 N N . ASP A 1 286 ? 7.474 -10.355 -16.901 1.00 84.69 286 ASP A N 1
ATOM 2324 C CA . ASP A 1 286 ? 6.141 -10.666 -16.417 1.00 84.69 286 ASP A CA 1
ATOM 2325 C C . ASP A 1 286 ? 5.410 -9.426 -15.897 1.00 84.69 286 ASP A C 1
ATOM 2327 O O . ASP A 1 286 ? 5.964 -8.592 -15.183 1.00 84.69 286 ASP A O 1
ATOM 2331 N N . ALA A 1 287 ? 4.114 -9.356 -16.198 1.00 91.75 287 ALA A N 1
ATOM 2332 C CA . ALA A 1 287 ? 3.184 -8.449 -15.543 1.00 91.75 287 ALA A CA 1
ATOM 2333 C C . ALA A 1 287 ? 1.987 -9.243 -15.036 1.00 91.75 287 ALA A C 1
ATOM 2335 O O . ALA A 1 287 ? 1.287 -9.888 -15.820 1.00 91.75 287 ALA A O 1
ATOM 2336 N N . TYR A 1 288 ? 1.769 -9.216 -13.728 1.00 94.81 288 TYR A N 1
ATOM 2337 C CA . TYR A 1 288 ? 0.718 -9.997 -13.092 1.00 94.81 288 TYR A CA 1
ATOM 2338 C C . TYR A 1 288 ? 0.292 -9.383 -11.764 1.00 94.81 288 TYR A C 1
ATOM 2340 O O . TYR A 1 288 ? 0.939 -8.488 -11.213 1.00 94.81 288 TYR A O 1
ATOM 2348 N N . THR A 1 289 ? -0.819 -9.876 -11.237 1.00 97.19 289 THR A N 1
ATOM 2349 C CA . THR A 1 289 ? -1.217 -9.625 -9.855 1.00 97.19 289 THR A CA 1
ATOM 2350 C C . THR A 1 289 ? -1.478 -10.956 -9.171 1.00 97.19 289 THR A C 1
ATOM 2352 O O . THR A 1 289 ? -2.166 -11.816 -9.714 1.00 97.19 289 THR A O 1
ATOM 2355 N N . GLU A 1 290 ? -0.873 -11.150 -8.007 1.00 96.62 290 GLU A N 1
ATOM 2356 C CA . GLU A 1 290 ? -1.155 -12.280 -7.125 1.00 96.62 290 GLU A CA 1
ATOM 2357 C C . GLU A 1 290 ? -2.032 -11.791 -5.981 1.00 96.62 290 GLU A C 1
ATOM 2359 O O . GLU A 1 290 ? -1.781 -10.725 -5.420 1.00 96.62 290 GLU A O 1
ATOM 2364 N N . LEU A 1 291 ? -3.040 -12.575 -5.621 1.00 94.38 291 LEU A N 1
ATOM 2365 C CA . LEU A 1 291 ? -3.927 -12.277 -4.507 1.00 94.38 291 LEU A CA 1
ATOM 2366 C C . LEU A 1 291 ? -4.181 -13.530 -3.676 1.00 94.38 291 LEU A C 1
ATOM 2368 O O . LEU A 1 291 ? -4.356 -14.626 -4.202 1.00 94.38 291 LEU A O 1
ATOM 2372 N N . GLU A 1 292 ? -4.176 -13.358 -2.364 1.00 92.88 292 GLU A N 1
ATOM 2373 C CA . GLU A 1 292 ? -4.541 -14.379 -1.399 1.00 92.88 292 GLU A CA 1
ATOM 2374 C C . GLU A 1 292 ? -6.002 -14.177 -1.002 1.00 92.88 292 GLU A C 1
ATOM 2376 O O . GLU A 1 292 ? -6.396 -13.099 -0.542 1.00 92.88 292 GLU A O 1
ATOM 2381 N N . ILE A 1 293 ? -6.802 -15.226 -1.186 1.00 89.19 293 ILE A N 1
ATOM 2382 C CA . ILE A 1 293 ? -8.173 -15.288 -0.693 1.00 89.19 293 ILE A CA 1
ATOM 2383 C C . ILE A 1 293 ? -8.287 -16.250 0.476 1.00 89.19 293 ILE A C 1
ATOM 2385 O O . ILE A 1 293 ? -7.653 -17.309 0.530 1.00 89.19 293 ILE A O 1
ATOM 2389 N N . ARG A 1 294 ? -9.179 -15.902 1.398 1.00 76.62 294 ARG A N 1
ATOM 2390 C CA . ARG A 1 294 ? -9.509 -16.735 2.548 1.00 76.62 294 ARG A CA 1
ATOM 2391 C C . ARG A 1 294 ? -10.845 -17.437 2.331 1.00 76.62 294 ARG A C 1
ATOM 2393 O O . ARG A 1 294 ? -11.863 -16.779 2.135 1.00 76.62 294 ARG A O 1
ATOM 2400 N N . THR A 1 295 ? -10.851 -18.768 2.400 1.00 66.19 295 THR A N 1
ATOM 2401 C CA . THR A 1 295 ? -12.055 -19.593 2.173 1.00 66.19 295 THR A CA 1
ATOM 2402 C C . THR A 1 295 ? -12.802 -19.952 3.455 1.00 66.19 295 THR A C 1
ATOM 2404 O O . THR A 1 295 ? -13.969 -20.333 3.397 1.00 66.19 295 THR A O 1
ATOM 2407 N N . LYS A 1 296 ? -12.169 -19.780 4.623 1.00 55.19 296 LYS A N 1
ATOM 2408 C CA . LYS A 1 296 ? -12.781 -19.930 5.952 1.00 55.19 296 LYS A CA 1
ATOM 2409 C C . LYS A 1 296 ? -12.311 -18.805 6.870 1.00 55.19 296 LYS A C 1
ATOM 2411 O O . LYS A 1 296 ? -11.107 -18.605 7.038 1.00 55.19 296 LYS A O 1
ATOM 2416 N N . PHE A 1 297 ? -13.233 -18.071 7.495 1.00 48.06 297 PHE A N 1
ATOM 2417 C CA . PHE A 1 297 ? -12.902 -17.173 8.609 1.00 48.06 297 PHE A CA 1
ATOM 2418 C C . PHE A 1 297 ? -12.513 -18.021 9.831 1.00 48.06 297 PHE A C 1
ATOM 2420 O O . PHE A 1 297 ? -13.312 -18.226 10.735 1.00 48.06 297 PHE A O 1
ATOM 2427 N N . ASP A 1 298 ? -11.301 -18.578 9.841 1.00 44.78 298 ASP A N 1
ATOM 2428 C CA . ASP A 1 298 ? -10.818 -19.332 10.997 1.00 44.78 298 ASP A CA 1
ATOM 2429 C C . ASP A 1 298 ? -10.544 -18.399 12.186 1.00 44.78 298 ASP A C 1
ATOM 2431 O O . ASP A 1 298 ? -9.618 -17.581 12.177 1.00 44.78 298 ASP A O 1
ATOM 2435 N N . ASP A 1 299 ? -11.292 -18.611 13.266 1.00 47.97 299 ASP A N 1
ATOM 2436 C CA . ASP A 1 299 ? -11.085 -18.006 14.586 1.00 47.97 299 ASP A CA 1
ATOM 2437 C C . ASP A 1 299 ? -9.693 -18.302 15.208 1.00 47.97 299 ASP A C 1
ATOM 2439 O O . ASP A 1 299 ? -9.350 -17.820 16.289 1.00 47.97 299 ASP A O 1
ATOM 2443 N N . GLU A 1 300 ? -8.860 -19.108 14.549 1.00 42.56 300 GLU A N 1
ATOM 2444 C CA . GLU A 1 300 ? -7.546 -19.561 15.015 1.00 42.56 300 GLU A CA 1
ATOM 2445 C C . GLU A 1 300 ? -6.431 -18.517 14.807 1.00 42.56 300 GLU A C 1
ATOM 2447 O O . GLU A 1 300 ? -5.581 -18.343 15.685 1.00 42.56 300 GLU A O 1
ATOM 2452 N N . GLU A 1 301 ? -6.449 -17.729 13.724 1.00 48.22 301 GLU A N 1
ATOM 2453 C CA . GLU A 1 301 ? -5.567 -16.547 13.615 1.00 48.22 301 GLU A CA 1
ATOM 2454 C C . GLU A 1 301 ? -5.936 -15.479 14.652 1.00 48.22 301 GLU A C 1
ATOM 2456 O O . GLU A 1 301 ? -5.069 -14.775 15.178 1.00 48.22 301 GLU A O 1
ATOM 2461 N N . THR A 1 302 ? -7.215 -15.433 15.033 1.00 47.53 302 THR A N 1
ATOM 2462 C CA . THR A 1 302 ? -7.735 -14.651 16.157 1.00 47.53 302 THR A CA 1
ATOM 2463 C C . THR A 1 302 ? -7.091 -15.080 17.479 1.00 47.53 302 THR A C 1
ATOM 2465 O O . THR A 1 302 ? -6.951 -14.246 18.371 1.00 47.53 302 THR A O 1
ATOM 2468 N N . LYS A 1 303 ? -6.631 -16.334 17.614 1.00 37.84 303 LYS A N 1
ATOM 2469 C CA . LYS A 1 303 ? -5.832 -16.802 18.761 1.00 37.84 303 LYS A CA 1
ATOM 2470 C C . LYS A 1 303 ? -4.344 -16.481 18.597 1.00 37.84 303 LYS A C 1
ATOM 2472 O O . LYS A 1 303 ? -3.754 -15.939 19.527 1.00 37.84 303 LYS A O 1
ATOM 2477 N N . LYS A 1 304 ? -3.742 -16.704 17.421 1.00 43.03 304 LYS A N 1
ATOM 2478 C CA . LYS A 1 304 ? -2.301 -16.451 17.188 1.00 43.03 304 LYS A CA 1
ATOM 2479 C C . LYS A 1 304 ? -1.916 -14.968 17.294 1.00 43.03 304 LYS A C 1
ATOM 2481 O O . LYS A 1 304 ? -0.910 -14.646 17.923 1.00 43.03 304 LYS A O 1
ATOM 2486 N N . ALA A 1 305 ? -2.743 -14.051 16.785 1.00 43.41 305 ALA A N 1
ATOM 2487 C CA . ALA A 1 305 ? -2.544 -12.609 16.974 1.00 43.41 305 ALA A CA 1
ATOM 2488 C C . ALA A 1 305 ? -2.707 -12.171 18.447 1.00 43.41 305 ALA A C 1
ATOM 2490 O O . ALA A 1 305 ? -2.139 -11.161 18.862 1.00 43.41 305 ALA A O 1
ATOM 2491 N N . ASN A 1 306 ? -3.457 -12.938 19.247 1.00 39.06 306 ASN A N 1
ATOM 2492 C CA . ASN A 1 306 ? -3.654 -12.699 20.678 1.00 39.06 306 ASN A CA 1
ATOM 2493 C C . ASN A 1 306 ? -2.563 -13.342 21.561 1.00 39.06 306 ASN A C 1
ATOM 2495 O O . ASN A 1 306 ? -2.305 -12.830 22.649 1.00 39.06 306 ASN A O 1
ATOM 2499 N N . GLU A 1 307 ? -1.894 -14.411 21.115 1.00 34.91 307 GLU A N 1
ATOM 2500 C CA . GLU A 1 307 ? -0.836 -15.095 21.878 1.00 34.91 307 GLU A CA 1
ATOM 2501 C C . GLU A 1 307 ? 0.543 -14.423 21.763 1.00 34.91 307 GLU A C 1
ATOM 2503 O O . GLU A 1 307 ? 1.314 -14.442 22.725 1.00 34.91 307 GLU A O 1
ATOM 2508 N N . ILE A 1 308 ? 0.849 -13.755 20.643 1.00 36.62 308 ILE A N 1
ATOM 2509 C CA . ILE A 1 308 ? 2.177 -13.151 20.408 1.00 36.62 308 ILE A CA 1
ATOM 2510 C C . ILE A 1 308 ? 2.447 -11.916 21.308 1.00 36.62 308 ILE A C 1
ATOM 2512 O O . ILE A 1 308 ? 3.599 -11.528 21.492 1.00 36.62 308 ILE A O 1
ATOM 2516 N N . GLU A 1 309 ? 1.434 -11.343 21.975 1.00 36.62 309 GLU A N 1
ATOM 2517 C CA . GLU A 1 309 ? 1.602 -10.203 22.904 1.00 36.62 309 GLU A CA 1
ATOM 2518 C C . GLU A 1 309 ? 1.568 -10.555 24.408 1.00 36.62 309 GLU A C 1
ATOM 2520 O O . GLU A 1 309 ? 1.791 -9.676 25.246 1.00 36.62 309 GLU A O 1
ATOM 2525 N N . ILE A 1 310 ? 1.377 -11.820 24.808 1.00 30.17 310 ILE A N 1
ATOM 2526 C CA . ILE A 1 310 ? 1.402 -12.210 26.236 1.00 30.17 310 ILE A CA 1
ATOM 2527 C C . ILE A 1 310 ? 2.820 -12.630 26.666 1.00 30.17 310 ILE A C 1
ATOM 2529 O O . ILE A 1 310 ? 3.033 -13.681 27.259 1.00 30.17 310 ILE A O 1
ATOM 2533 N N . VAL A 1 311 ? 3.824 -11.782 26.417 1.00 36.06 311 VAL A N 1
ATOM 2534 C CA . VAL A 1 311 ? 5.076 -11.779 27.204 1.00 36.06 311 VAL A CA 1
ATOM 2535 C C . VAL A 1 311 ? 5.514 -10.349 27.517 1.00 36.06 311 VAL A C 1
ATOM 2537 O O . VAL A 1 311 ? 6.686 -10.013 27.445 1.00 36.06 311 VAL A O 1
ATOM 2540 N N . THR A 1 312 ? 4.596 -9.487 27.945 1.00 32.53 312 THR A N 1
ATOM 2541 C CA . THR A 1 312 ? 4.982 -8.334 28.771 1.00 32.53 312 THR A CA 1
ATOM 2542 C C . THR A 1 312 ? 3.905 -8.020 29.791 1.00 32.53 312 THR A C 1
ATOM 2544 O O . THR A 1 312 ? 2.914 -7.360 29.506 1.00 32.53 312 THR A O 1
ATOM 2547 N N . GLY A 1 313 ? 4.140 -8.456 31.024 1.00 28.52 313 GLY A N 1
ATOM 2548 C CA . GLY A 1 313 ? 3.403 -7.978 32.180 1.00 28.52 313 GLY A CA 1
ATOM 2549 C C . GLY A 1 313 ? 4.152 -8.295 33.463 1.00 28.52 313 GLY A C 1
ATOM 2550 O O . GLY A 1 313 ? 4.138 -9.440 33.907 1.00 28.52 313 GLY A O 1
ATOM 2551 N N . LYS A 1 314 ? 4.790 -7.278 34.060 1.00 30.61 314 LYS A N 1
ATOM 2552 C CA . LYS A 1 314 ? 4.578 -6.894 35.472 1.00 30.61 314 LYS A CA 1
ATOM 2553 C C . LYS A 1 314 ? 5.425 -5.673 35.870 1.00 30.61 314 LYS A C 1
ATOM 2555 O O . LYS A 1 314 ? 6.647 -5.752 35.967 1.00 30.61 314 LYS A O 1
ATOM 2560 N N . LYS A 1 315 ? 4.738 -4.557 36.166 1.00 29.70 315 LYS A N 1
ATOM 2561 C CA . LYS A 1 315 ? 5.194 -3.509 37.101 1.00 29.70 315 LYS A CA 1
ATOM 2562 C C . LYS A 1 315 ? 5.242 -4.115 38.515 1.00 29.70 315 LYS A C 1
ATOM 2564 O O . LYS A 1 315 ? 4.408 -4.953 38.847 1.00 29.70 315 LYS A O 1
ATOM 2569 N N . GLY A 1 316 ? 6.261 -3.748 39.294 1.00 26.55 316 GLY A N 1
ATOM 2570 C CA . GLY A 1 316 ? 6.736 -4.528 40.442 1.00 26.55 316 GLY A CA 1
ATOM 2571 C C . GLY A 1 316 ? 6.358 -4.048 41.845 1.00 26.55 316 GLY A C 1
ATOM 2572 O O . GLY A 1 316 ? 5.663 -3.053 42.007 1.00 26.55 316 GLY A O 1
ATOM 2573 N N . LYS A 1 317 ? 6.904 -4.752 42.849 1.00 25.92 317 LYS A N 1
ATOM 2574 C CA . LYS A 1 317 ? 7.657 -4.203 43.995 1.00 25.92 317 LYS A CA 1
ATOM 2575 C C . LYS A 1 317 ? 8.300 -5.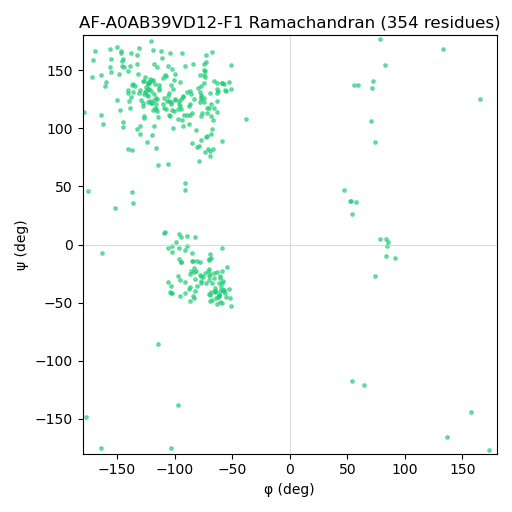327 44.836 1.00 25.92 317 LYS A C 1
ATOM 2577 O O . LYS A 1 317 ? 7.705 -6.378 45.026 1.00 25.92 317 LYS A O 1
ATOM 2582 N N . ASN A 1 318 ? 9.495 -5.001 45.334 1.00 25.16 318 ASN A N 1
ATOM 2583 C CA . ASN A 1 318 ? 10.254 -5.492 46.497 1.00 25.16 318 ASN A CA 1
ATOM 2584 C C . ASN A 1 318 ? 10.896 -6.899 46.549 1.00 25.16 318 ASN A C 1
ATOM 2586 O O . ASN A 1 318 ? 10.261 -7.915 46.788 1.00 25.16 318 ASN A O 1
ATOM 2590 N N . GLU A 1 319 ? 12.229 -6.847 46.411 1.00 30.02 319 GLU A N 1
ATOM 2591 C CA . GLU A 1 319 ? 13.281 -7.309 47.337 1.00 30.02 319 GLU A CA 1
ATOM 2592 C C . GLU A 1 319 ? 13.409 -8.773 47.808 1.00 30.02 319 GLU A C 1
ATOM 2594 O O . GLU A 1 319 ? 12.488 -9.424 48.279 1.00 30.02 319 GLU A O 1
ATOM 2599 N N . LYS A 1 320 ? 14.688 -9.193 47.806 1.00 29.66 320 LYS A N 1
ATOM 2600 C CA . LYS A 1 320 ? 15.310 -10.388 48.412 1.00 29.66 320 LYS A CA 1
ATOM 2601 C C . LYS A 1 320 ? 15.053 -11.736 47.723 1.00 29.66 320 LYS A C 1
ATOM 2603 O O . LYS A 1 320 ? 14.230 -12.534 48.142 1.00 29.66 320 LYS A O 1
ATOM 2608 N N . SER A 1 321 ? 15.908 -12.070 46.747 1.00 28.70 321 SER A N 1
ATOM 2609 C CA . SER A 1 321 ? 16.528 -13.417 46.632 1.00 28.70 321 SER A CA 1
ATOM 2610 C C . SER A 1 321 ? 17.557 -13.513 45.490 1.00 28.70 321 SER A C 1
ATOM 2612 O O . SER A 1 321 ? 17.639 -14.479 44.726 1.00 28.70 321 SER A O 1
ATOM 2614 N N . SER A 1 322 ? 18.436 -12.521 45.381 1.00 37.38 322 SER A N 1
ATOM 2615 C CA . SER A 1 322 ? 19.646 -12.595 44.563 1.00 37.38 322 SER A CA 1
ATOM 2616 C C . SER A 1 322 ? 20.697 -13.498 45.230 1.00 37.38 322 SER A C 1
ATOM 2618 O O . SER A 1 322 ? 21.633 -13.003 45.841 1.00 37.38 322 SER A O 1
ATOM 2620 N N . LYS A 1 323 ? 20.580 -14.836 45.113 1.00 33.62 323 LYS A N 1
ATOM 2621 C CA . LYS A 1 323 ? 21.753 -15.742 45.274 1.00 33.62 323 LYS A CA 1
ATOM 2622 C C . LYS A 1 323 ? 21.648 -17.188 44.756 1.00 33.62 323 LYS A C 1
ATOM 2624 O O . LYS A 1 323 ? 22.680 -17.843 44.671 1.00 33.62 323 LYS A O 1
ATOM 2629 N N . LYS A 1 324 ? 20.496 -17.705 44.297 1.00 35.00 324 LYS A N 1
ATOM 2630 C CA . LYS A 1 324 ? 20.385 -19.141 43.905 1.00 35.00 324 LYS A CA 1
ATOM 2631 C C . LYS A 1 324 ? 20.415 -19.485 42.401 1.00 35.00 324 LYS A C 1
ATOM 2633 O O . LYS A 1 324 ? 20.524 -20.659 42.061 1.00 35.00 324 LYS A O 1
ATOM 2638 N N . LYS A 1 325 ? 20.415 -18.514 41.473 1.00 33.81 325 LYS A N 1
ATOM 2639 C CA . LYS A 1 325 ? 20.426 -18.796 40.009 1.00 33.81 325 LYS A CA 1
ATOM 2640 C C . LYS A 1 325 ? 21.804 -18.761 39.321 1.00 33.81 325 LYS A C 1
ATOM 2642 O O . LYS A 1 325 ? 21.924 -19.276 38.210 1.00 33.81 325 LYS A O 1
ATOM 2647 N N . LYS A 1 326 ? 22.864 -18.246 39.966 1.00 33.00 326 LYS A N 1
ATOM 2648 C CA . LYS A 1 326 ? 24.233 -18.232 39.391 1.00 33.00 326 LYS A CA 1
ATOM 2649 C C . LYS A 1 326 ? 25.000 -19.562 39.534 1.00 33.00 326 LYS A C 1
ATOM 2651 O O . LYS A 1 326 ? 25.964 -19.768 38.805 1.00 33.00 326 LYS A O 1
ATOM 2656 N N . ILE A 1 327 ? 24.538 -20.501 40.369 1.00 38.06 327 ILE A N 1
ATOM 2657 C CA . ILE A 1 327 ? 25.208 -21.804 40.569 1.00 38.06 327 ILE A CA 1
ATOM 2658 C C . ILE A 1 327 ? 24.757 -22.851 39.527 1.00 38.06 327 ILE A C 1
ATOM 2660 O O . ILE A 1 327 ? 25.590 -23.571 38.981 1.00 38.06 327 ILE A O 1
ATOM 2664 N N . LYS A 1 328 ? 23.482 -22.863 39.102 1.00 36.81 328 LYS A N 1
ATOM 2665 C CA . LYS A 1 328 ? 22.981 -23.841 38.105 1.00 36.81 328 LYS A CA 1
ATOM 2666 C C . LYS A 1 328 ? 23.494 -23.630 36.667 1.00 36.81 328 LYS A C 1
ATOM 2668 O O . LYS A 1 328 ? 23.527 -24.588 35.899 1.00 36.81 328 LYS A O 1
ATOM 2673 N N . LYS A 1 329 ? 23.939 -22.420 36.288 1.00 36.53 329 LYS A N 1
ATOM 2674 C CA . LYS A 1 329 ? 24.528 -22.157 34.952 1.00 36.53 329 LYS A CA 1
ATOM 2675 C C . LYS A 1 329 ? 26.019 -22.526 34.846 1.00 36.53 329 LYS A C 1
ATOM 2677 O O . LYS A 1 329 ? 26.468 -22.827 33.743 1.00 36.53 329 LYS A O 1
ATOM 2682 N N . LYS A 1 330 ? 26.775 -22.571 35.956 1.00 35.81 330 LYS A N 1
ATOM 2683 C CA . LYS A 1 330 ? 28.184 -23.024 35.949 1.00 35.81 330 LYS A CA 1
ATOM 2684 C C . LYS A 1 330 ? 28.315 -24.552 35.870 1.00 35.81 330 LYS A C 1
ATOM 2686 O O . LYS A 1 330 ? 29.203 -25.029 35.172 1.00 35.81 330 LYS A O 1
ATOM 2691 N N . VAL A 1 331 ? 27.385 -25.311 36.461 1.00 41.28 331 VAL A N 1
ATOM 2692 C CA . VAL A 1 331 ? 27.416 -26.790 36.431 1.00 41.28 331 VAL A CA 1
ATOM 2693 C C . VAL A 1 331 ? 27.143 -27.345 35.021 1.00 41.28 331 VAL A C 1
ATOM 2695 O O . VAL A 1 331 ? 27.915 -28.162 34.526 1.00 41.28 331 VAL A O 1
ATOM 2698 N N . LYS A 1 332 ? 26.151 -26.811 34.288 1.00 40.22 332 LYS A N 1
ATOM 2699 C CA . LYS A 1 332 ? 25.854 -27.266 32.909 1.00 40.22 332 LYS A CA 1
ATOM 2700 C C . LYS A 1 332 ? 26.931 -26.904 31.873 1.00 40.22 332 LYS A C 1
ATOM 2702 O O . LYS A 1 332 ? 27.060 -27.593 30.862 1.00 40.22 332 LYS A O 1
ATOM 2707 N N . LYS A 1 333 ? 27.722 -25.843 32.100 1.00 39.75 333 LYS A N 1
ATOM 2708 C CA . LYS A 1 333 ? 28.820 -25.455 31.190 1.00 39.75 333 LYS A CA 1
ATOM 2709 C C . LYS A 1 333 ? 30.058 -26.350 31.369 1.00 39.75 333 LYS A C 1
ATOM 2711 O O . LYS A 1 333 ? 30.785 -26.561 30.404 1.00 39.75 333 LYS A O 1
ATOM 2716 N N . MET A 1 334 ? 30.255 -26.940 32.554 1.00 39.75 334 MET A N 1
ATOM 2717 C CA . MET A 1 334 ? 31.351 -27.883 32.825 1.00 39.75 334 MET A CA 1
ATOM 2718 C C . MET A 1 334 ? 31.105 -29.292 32.251 1.00 39.75 334 MET A C 1
ATOM 2720 O O . MET A 1 334 ? 32.055 -29.935 31.805 1.00 39.75 334 MET A O 1
ATOM 2724 N N . GLU A 1 335 ? 29.853 -29.756 32.165 1.00 42.00 335 GLU A N 1
ATOM 2725 C CA . GLU A 1 335 ? 29.534 -31.077 31.586 1.00 42.00 335 GLU A CA 1
ATOM 2726 C C . GLU A 1 335 ? 29.682 -31.134 30.056 1.00 42.00 335 GLU A C 1
ATOM 2728 O O . GLU A 1 335 ? 30.114 -32.154 29.514 1.00 42.00 335 GLU A O 1
ATOM 2733 N N . ARG A 1 336 ? 29.411 -30.033 29.337 1.00 40.34 336 ARG A N 1
ATOM 2734 C CA . ARG A 1 336 ? 29.589 -29.984 27.870 1.00 40.34 336 ARG A CA 1
ATOM 2735 C C . ARG A 1 336 ? 31.061 -30.000 27.437 1.00 40.34 336 ARG A C 1
ATOM 2737 O O . ARG A 1 336 ? 31.372 -30.576 26.399 1.00 40.34 336 ARG A O 1
ATOM 2744 N N . ILE A 1 337 ? 31.975 -29.457 28.244 1.00 44.19 337 ILE A N 1
ATOM 2745 C CA . ILE A 1 337 ? 33.414 -29.417 27.919 1.00 44.19 337 ILE A CA 1
ATOM 2746 C C . ILE A 1 337 ? 34.082 -30.795 28.109 1.00 44.19 337 ILE A C 1
ATOM 2748 O O . ILE A 1 337 ? 35.005 -31.134 27.369 1.00 44.19 337 ILE A O 1
ATOM 2752 N N . LYS A 1 338 ? 33.579 -31.652 29.014 1.00 41.50 338 LYS A N 1
ATOM 2753 C CA . LYS A 1 338 ? 34.092 -33.029 29.185 1.00 41.50 338 LYS A CA 1
ATOM 2754 C C . LYS A 1 338 ? 33.684 -33.994 28.059 1.00 41.50 338 LYS A C 1
ATOM 2756 O O . LYS A 1 338 ? 34.413 -34.951 27.811 1.00 41.50 338 LYS A O 1
ATOM 2761 N N . LYS A 1 339 ? 32.577 -33.748 27.342 1.00 41.25 339 LYS A N 1
ATOM 2762 C CA . LYS A 1 339 ? 32.134 -34.604 26.217 1.00 41.25 339 LYS A CA 1
ATOM 2763 C C . LYS A 1 339 ? 32.853 -34.324 24.889 1.00 41.25 339 LYS A C 1
ATOM 2765 O O . LYS A 1 339 ? 32.937 -35.227 24.065 1.00 41.25 339 LYS A O 1
ATOM 2770 N N . ILE A 1 340 ? 33.423 -33.131 24.700 1.00 40.81 340 ILE A N 1
ATOM 2771 C CA . ILE A 1 340 ? 34.109 -32.754 23.446 1.00 40.81 340 ILE A CA 1
ATOM 2772 C C . ILE A 1 340 ? 35.584 -33.209 23.426 1.00 40.81 340 ILE A C 1
ATOM 2774 O O . ILE A 1 340 ? 36.128 -33.470 22.361 1.00 40.81 340 ILE A O 1
ATOM 2778 N N . LYS A 1 341 ? 36.222 -33.440 24.585 1.00 36.66 341 LYS A N 1
ATOM 2779 C CA . LYS A 1 341 ? 37.622 -33.917 24.667 1.00 36.66 341 LYS A CA 1
ATOM 2780 C C . LYS A 1 341 ? 37.821 -35.438 24.501 1.00 36.66 341 LYS A C 1
ATOM 2782 O O . LYS A 1 341 ? 38.933 -35.918 24.690 1.00 36.66 341 LYS A O 1
ATOM 2787 N N . ARG A 1 342 ? 36.780 -36.217 24.174 1.00 37.50 342 ARG A N 1
ATOM 2788 C CA . ARG A 1 342 ? 36.848 -37.697 24.127 1.00 37.50 342 ARG A CA 1
ATOM 2789 C C . ARG A 1 342 ? 36.795 -38.338 22.733 1.00 37.50 342 ARG A C 1
ATOM 2791 O O . ARG A 1 342 ? 36.721 -39.560 22.660 1.00 37.50 342 ARG A O 1
ATOM 2798 N N . LYS A 1 343 ? 36.883 -37.585 21.629 1.00 35.94 343 LYS A N 1
ATOM 2799 C CA . LYS A 1 343 ? 36.997 -38.192 20.287 1.00 35.94 343 LYS A CA 1
ATOM 2800 C C . LYS A 1 343 ? 38.201 -37.669 19.488 1.00 35.94 343 LYS A C 1
ATOM 2802 O O . LYS A 1 343 ? 38.156 -36.567 18.958 1.00 35.94 343 LYS A O 1
ATOM 2807 N N . LYS A 1 344 ? 39.176 -38.588 19.350 1.00 31.84 344 LYS A N 1
ATOM 2808 C CA . LYS A 1 344 ? 40.366 -38.677 18.464 1.00 31.84 344 LYS A CA 1
ATOM 2809 C C . LYS A 1 344 ? 41.650 -37.932 18.890 1.00 31.84 344 LYS A C 1
ATOM 2811 O O . LYS A 1 344 ? 41.530 -36.911 19.557 1.00 31.84 344 LYS A O 1
ATOM 2816 N N . PRO A 1 345 ? 42.862 -38.375 18.455 1.00 40.72 345 PRO A N 1
ATOM 2817 C CA . PRO A 1 345 ? 43.240 -39.574 17.662 1.00 40.72 345 PRO A CA 1
ATOM 2818 C C . PRO A 1 345 ? 44.410 -40.404 18.269 1.00 40.72 345 PRO A C 1
ATOM 2820 O O . PRO A 1 345 ? 45.136 -39.919 19.129 1.00 40.72 345 PRO A O 1
ATOM 2823 N N . LYS A 1 346 ? 44.684 -41.619 17.762 1.00 31.00 346 LYS A N 1
ATOM 2824 C CA . LYS A 1 346 ? 46.041 -42.211 17.812 1.00 31.00 346 LYS A CA 1
ATOM 2825 C C . LYS A 1 346 ? 46.387 -42.909 16.491 1.00 31.00 346 LYS A C 1
ATOM 2827 O O . LYS A 1 346 ? 45.719 -43.854 16.090 1.00 31.00 346 LYS A O 1
ATOM 2832 N N . ARG A 1 347 ? 47.435 -42.395 15.836 1.00 31.94 347 ARG A N 1
ATOM 2833 C CA . ARG A 1 347 ? 48.287 -43.074 14.845 1.00 31.94 347 ARG A CA 1
ATOM 2834 C C . ARG A 1 347 ? 49.270 -43.986 15.592 1.00 31.94 347 ARG A C 1
ATOM 2836 O O . ARG A 1 347 ? 49.778 -43.542 16.618 1.00 31.94 347 ARG A O 1
ATOM 2843 N N . GLN A 1 348 ? 49.632 -45.139 15.021 1.00 32.31 348 GLN A N 1
ATOM 2844 C CA . GLN A 1 348 ? 51.024 -45.622 14.999 1.00 32.31 348 GLN A CA 1
ATOM 2845 C C . GLN A 1 348 ? 51.244 -46.742 13.963 1.00 32.31 348 GLN A C 1
ATOM 2847 O O . GLN A 1 348 ? 50.340 -47.513 13.664 1.00 32.31 348 GLN A O 1
ATOM 2852 N N . GLN A 1 349 ? 52.449 -46.724 13.387 1.00 32.53 349 GLN A N 1
ATOM 2853 C CA . GLN A 1 349 ? 52.997 -47.506 12.269 1.00 32.53 349 GLN A CA 1
ATOM 2854 C C . GLN A 1 349 ? 53.553 -48.882 12.689 1.00 32.53 349 GLN A C 1
ATOM 2856 O O . GLN A 1 349 ? 54.091 -48.975 13.789 1.00 32.53 349 GLN A O 1
ATOM 2861 N N . LYS A 1 350 ? 53.594 -49.850 11.752 1.00 31.41 350 LYS A N 1
ATOM 2862 C CA . LYS A 1 350 ? 54.786 -50.568 11.190 1.00 31.41 350 LYS A CA 1
ATOM 2863 C C . LYS A 1 350 ? 54.319 -51.833 10.425 1.00 31.41 350 LYS A C 1
ATOM 2865 O O . LYS A 1 350 ? 53.415 -52.493 10.913 1.00 31.41 350 LYS A O 1
ATOM 2870 N N . ARG A 1 351 ? 54.695 -51.996 9.136 1.00 29.77 351 ARG A N 1
ATOM 2871 C CA . ARG A 1 351 ? 55.734 -52.913 8.557 1.00 29.77 351 ARG A CA 1
ATOM 2872 C C . ARG A 1 351 ? 55.506 -54.397 8.921 1.00 29.77 351 ARG A C 1
ATOM 2874 O O . ARG A 1 351 ? 55.269 -54.652 10.088 1.00 29.77 351 ARG A O 1
ATOM 2881 N N . ASN A 1 352 ? 55.633 -55.413 8.063 1.00 31.48 352 ASN A N 1
ATOM 2882 C CA . ASN A 1 352 ? 56.223 -55.596 6.726 1.00 31.48 352 ASN A CA 1
ATOM 2883 C C . ASN A 1 352 ? 55.783 -56.985 6.177 1.00 31.48 352 ASN A C 1
ATOM 2885 O O . ASN A 1 352 ? 55.399 -57.820 6.989 1.00 31.48 352 ASN A O 1
ATOM 2889 N N . GLU A 1 353 ? 55.988 -57.208 4.863 1.00 33.19 353 GLU A N 1
ATOM 2890 C CA . GLU A 1 353 ? 56.244 -58.509 4.172 1.00 33.19 353 GLU A CA 1
ATOM 2891 C C . GLU A 1 353 ? 55.047 -59.492 4.040 1.00 33.19 353 GLU A C 1
ATOM 2893 O O . GLU A 1 353 ? 54.229 -59.600 4.939 1.00 33.19 353 GLU A O 1
ATOM 2898 N N . GLU A 1 354 ? 54.809 -60.235 2.947 1.00 34.56 354 GLU A N 1
ATOM 2899 C CA . GLU A 1 354 ? 55.651 -60.691 1.827 1.00 34.56 354 GLU A CA 1
ATOM 2900 C C . GLU A 1 354 ? 54.773 -61.338 0.708 1.00 34.56 354 GLU A C 1
ATOM 2902 O O . GLU A 1 354 ? 53.710 -61.868 1.025 1.00 34.56 354 GLU A O 1
ATOM 2907 N N . ARG A 1 355 ? 55.307 -61.401 -0.533 1.00 37.44 355 ARG A N 1
ATOM 2908 C CA . ARG A 1 355 ? 54.988 -62.320 -1.672 1.00 37.44 355 ARG A CA 1
ATOM 2909 C C . ARG A 1 355 ? 53.644 -62.113 -2.404 1.00 37.44 355 ARG A C 1
ATOM 2911 O O . ARG A 1 355 ? 52.610 -61.982 -1.772 1.00 37.44 355 ARG A O 1
ATOM 2918 N N . GLN A 1 356 ? 53.557 -62.111 -3.736 1.00 38.97 356 GLN A N 1
ATOM 2919 C CA . GLN A 1 356 ? 54.448 -62.502 -4.837 1.00 38.97 356 GLN A CA 1
ATOM 2920 C C . GLN A 1 356 ? 54.099 -61.655 -6.066 1.00 38.97 356 GLN A C 1
ATOM 2922 O O . GLN A 1 356 ? 52.920 -61.238 -6.151 1.00 38.97 356 GLN A O 1
#

Radius of gyration: 29.04 Å; Cα contacts (8 Å, |Δi|>4): 677; chains: 1; bounding box: 75×88×110 Å

Mean predicted aligned error: 13.01 Å

Solvent-accessible surface area (backbone atoms only — not comparable to full-atom values): 20608 Å² total; per-residue (Å²): 137,84,84,80,81,77,82,77,82,73,84,73,81,59,72,36,70,30,40,34,40,39,36,46,39,74,57,87,93,46,73,49,77,50,73,50,52,42,69,83,64,57,96,82,52,77,84,53,71,70,53,36,42,39,34,41,39,36,48,83,50,72,54,30,42,35,42,38,38,40,56,65,74,49,76,67,54,59,70,63,63,39,66,67,33,34,36,39,33,34,31,34,31,46,57,70,92,76,54,64,59,63,35,72,65,43,34,31,17,32,65,44,71,46,79,46,80,52,90,95,43,41,39,31,44,34,36,28,32,42,42,45,69,55,38,61,64,33,71,46,81,46,77,48,58,61,61,44,37,48,64,59,52,52,52,57,55,35,73,75,44,92,70,48,39,81,51,58,78,44,58,56,40,70,47,62,30,65,85,25,50,78,47,79,42,27,43,52,59,48,53,52,51,52,21,57,77,15,51,24,40,52,30,46,59,65,36,31,39,33,33,28,22,67,91,61,67,67,74,49,76,45,88,58,70,57,82,46,51,77,48,76,44,83,52,100,70,33,36,41,40,33,25,55,59,56,46,81,74,52,50,38,27,26,38,50,43,62,34,44,84,72,36,89,88,40,89,50,69,48,78,31,46,27,42,32,35,34,44,37,41,32,88,87,78,50,57,26,22,38,36,30,33,50,84,59,94,60,72,59,59,65,46,54,72,58,57,77,64,76,84,74,87,78,89,86,85,83,86,89,77,95,74,75,72,72,60,68,61,56,57,62,58,55,58,58,58,63,64,66,76,73,75,84,87,85,89,86,89,82,89,82,90,82,89,132

Foldseek 3Di:
DDDDPDDPPPPPQPQAKWKKKWWWFDDPPDTDIDMQIFDDDDPNDGPGFFKKKKWKAFLADAKIKIKMKGKDDDPVVVVRQDWFTKMWMKIGGDRDVVDTQIDTLAIFTWPDWDWDDDPPIIMIITMTMHHCCQQVVDWDWDWFAAFDWLLNVLQVSQVVDDQAHEDAEAFQAGDGRRHTDTDTGGNNVSVVVSNVVRCWTWYAGNRYIHIDHPVDQEPEEDEDDLLQWDDWDDDDQKIKTKGAAHSPDHASHKYADDCCVVDVPDRDGGIWGFRMWMFIDRPVDDGIIITMTGPDPDCVVVVVVVVVPPPDDDDDDDDDDPDDPVVVVVVVVVVVVVVVPPDDDDDDDDDDDDDD

Sequence (356 aa):
MAENTQNSNNYYILWDRYAKVTFKVKNGSETEEIEFERFQVENGVDSSPDFEIETEFDITESTNIAKVVIYNLTDEMIKKLKKGVEVVIEAGYWNDGKNKDIGVIYKGIIESLKGSWNNADKKFEITCNTYNDEYKDTKINLKTGKGTKASTIIKLILSKLDKLKAGTIELGKDIDYKDGKTLHNNVKHIFKELAKDTKSVFFITNGVVTFQPRDKINRGVLEFDSNRFQDIKENDGTYTLKAIFDHRFQEGFKINLDLKKTFEQLEIKGEYLITKGKHVMNFKTDAYTELEIRTKFDDEETKKANEIEIVTGKKGKNEKSSKKKKIKKKVKKMERIKKIKRKKPKRQQKRNEERQ

Organism: NCBI:txid3239303

Secondary structure (DSSP, 8-state):
----------------EEEEEEEEEEETTEEEEEEEE----BTTB--SPPEEEEEEEESSSSS-EEEEEEES--HHHHHHS-TT-EEEEEEEEESSSS-EEEEEEEEEEEEEEEEEEETTEEEEEEEEESSHHHHTT-EEEEEE-TTEEHHHHHHHHHTT-SS-EEEEE--SS--EETT-EEEEEEHHHHHHHHHHHTTEEEEEETTEEEEEETT---S-EEE--GGGEEEEEEETTEEEEEEE--TT--TT-EEEEEGGGTSTT---EEEEEEEEEEEEEESSS-EEEEEEEESS--TTHHHHHHHTT-S----------TTSSHHHHHHHHHHHHHHHTTS-------------

Nearest PDB structures (foldseek):
  1wru-assembly1_A  TM=6.986E-01  e=1.753E-13  Muvirus mu
  3d37-assembly1_A  TM=6.532E-01  e=6.180E-12  Neisseria meningitidis MC58
  7aef-assembly1_q  TM=6.354E-01  e=5.548E-12  Algoriphagus machipongonensis
  6j0m-assembly1_C  TM=7.496E-01  e=6.296E-11  Photorhabdus asymbiotica
  3d37-assembly1_B  TM=6.380E-01  e=5.757E-10  Neisseria meningitidis MC58

pLDDT: mean 78.86, std 23.27, range [25.16, 98.19]